Protein AF-A0A9R1UTR1-F1 (afdb_monomer)

Organism: Lactuca sativa (NCBI:txid4236)

Secondary structure (DSSP, 8-state):
-PPPS-----------GGGB-TT--SS---BSSSSTTTTS-PPPPPPPPHHHHHHTS--SHHHHHHHHTHHHHHHHT-SSEEEEEEE-TT--SSSPP--EEEEEEEEE---SSPPTTPPP-GGGGGTS-GGGHHHHHHHTT--SS-TTSSPPHHHHHHHHHHHHHH-HHHHHHHHHHHHHHH-TT------------S-TTSS-----

Structure (mmCIF, N/CA/C/O backbone):
data_AF-A0A9R1UTR1-F1
#
_entry.id   AF-A0A9R1UTR1-F1
#
loop_
_atom_site.group_PDB
_atom_site.id
_atom_site.type_symbol
_atom_site.label_atom_id
_atom_site.label_alt_id
_atom_site.label_comp_id
_atom_site.label_asym_id
_atom_site.label_entity_id
_atom_site.label_seq_id
_atom_site.pdbx_PDB_ins_code
_atom_site.Car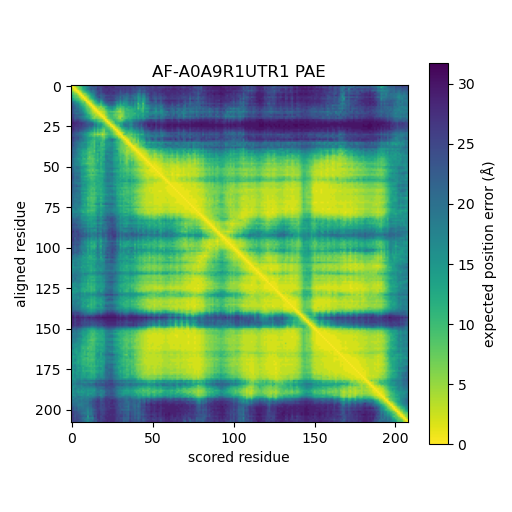tn_x
_atom_site.Cartn_y
_atom_site.Cartn_z
_atom_site.occupancy
_atom_site.B_iso_or_equiv
_atom_site.auth_seq_id
_atom_site.auth_comp_id
_atom_site.auth_asym_id
_atom_site.auth_atom_id
_atom_site.pdbx_PDB_model_num
ATOM 1 N N . MET A 1 1 ? -22.309 -1.331 4.181 1.00 33.00 1 MET A N 1
ATOM 2 C CA . MET A 1 1 ? -22.057 -0.241 3.215 1.00 33.00 1 MET A CA 1
ATOM 3 C C . MET A 1 1 ? -21.638 -0.874 1.896 1.00 33.00 1 MET A C 1
ATOM 5 O O . MET A 1 1 ? -20.658 -1.606 1.875 1.00 33.00 1 MET A O 1
ATOM 9 N N . SER A 1 2 ? -22.447 -0.740 0.847 1.00 25.80 2 SER A N 1
ATOM 10 C CA . SER A 1 2 ? -22.213 -1.381 -0.454 1.00 25.80 2 SER A CA 1
ATOM 11 C C . SER A 1 2 ? -21.255 -0.545 -1.300 1.00 25.80 2 SER A C 1
ATOM 13 O O . SER A 1 2 ? -21.542 0.619 -1.573 1.00 25.80 2 SER A O 1
ATOM 15 N N . LEU A 1 3 ? -20.133 -1.144 -1.704 1.00 30.72 3 LEU A N 1
ATOM 16 C CA . LEU A 1 3 ? -19.180 -0.554 -2.646 1.00 30.72 3 LEU A CA 1
ATOM 17 C C . LEU A 1 3 ? -19.841 -0.306 -4.020 1.00 30.72 3 LEU A C 1
ATOM 19 O O . LEU A 1 3 ? -20.792 -1.018 -4.368 1.00 30.72 3 LEU A O 1
ATOM 23 N N . PRO A 1 4 ? -19.356 0.676 -4.806 1.00 28.66 4 PRO A N 1
ATOM 24 C CA . PRO A 1 4 ? -19.834 0.921 -6.163 1.00 28.66 4 PRO A CA 1
ATOM 25 C C . PRO A 1 4 ? -19.787 -0.352 -7.015 1.00 28.66 4 PRO A C 1
ATOM 27 O O . PRO A 1 4 ? -18.834 -1.130 -6.947 1.00 28.66 4 PRO A O 1
ATOM 30 N N . LYS A 1 5 ? -20.835 -0.564 -7.816 1.00 32.06 5 LYS A N 1
ATOM 31 C CA . LYS A 1 5 ? -20.911 -1.669 -8.775 1.00 32.06 5 LYS A CA 1
ATOM 32 C C . LYS A 1 5 ? -19.876 -1.421 -9.879 1.00 32.06 5 LYS A C 1
ATOM 34 O O . LYS A 1 5 ? -19.918 -0.373 -10.511 1.00 32.06 5 LYS A O 1
ATOM 39 N N . HIS A 1 6 ? -18.997 -2.403 -10.074 1.00 36.66 6 HIS A N 1
ATOM 40 C CA . HIS A 1 6 ? -17.837 -2.417 -10.977 1.00 36.66 6 HIS A CA 1
ATOM 41 C C . HIS A 1 6 ? -16.646 -1.564 -10.518 1.00 36.66 6 HIS A C 1
ATOM 43 O O . HIS A 1 6 ? -16.390 -0.469 -11.010 1.00 36.66 6 HIS A O 1
ATOM 49 N N . LEU A 1 7 ? -15.873 -2.129 -9.587 1.00 37.22 7 LEU A N 1
ATOM 50 C CA . LEU A 1 7 ? -14.460 -1.799 -9.435 1.00 37.22 7 LEU A CA 1
ATOM 51 C C . LEU A 1 7 ? -13.677 -2.605 -10.474 1.00 37.22 7 LEU A C 1
ATOM 53 O O . LEU A 1 7 ? -13.356 -3.769 -10.249 1.00 37.22 7 LEU A O 1
ATOM 57 N N . ASP A 1 8 ? -13.408 -1.982 -11.618 1.00 38.16 8 ASP A N 1
ATOM 58 C CA . ASP A 1 8 ? -12.331 -2.420 -12.501 1.00 38.16 8 ASP A CA 1
ATOM 59 C C . ASP A 1 8 ? -11.005 -2.113 -11.788 1.00 38.16 8 ASP A C 1
ATOM 61 O O . ASP A 1 8 ? -10.504 -0.978 -11.771 1.00 38.16 8 ASP A O 1
ATOM 65 N N . HIS A 1 9 ? -10.516 -3.110 -11.051 1.00 42.88 9 HIS A N 1
ATOM 66 C CA . HIS A 1 9 ? -9.183 -3.121 -10.474 1.00 42.88 9 HIS A CA 1
ATOM 67 C C . HIS A 1 9 ? -8.224 -3.337 -11.633 1.00 42.88 9 HIS A C 1
ATOM 69 O O . HIS A 1 9 ? -7.908 -4.475 -11.938 1.00 42.88 9 HIS A O 1
ATOM 75 N N . GLY A 1 10 ? -7.881 -2.242 -12.315 1.00 39.28 10 GLY A N 1
ATOM 76 C CA . GLY A 1 10 ? -7.068 -2.251 -13.525 1.00 39.28 10 GLY A CA 1
ATOM 77 C C . GLY A 1 10 ? -5.765 -3.025 -13.353 1.00 39.28 10 GLY A C 1
ATOM 78 O O . GLY A 1 10 ? -4.743 -2.438 -13.011 1.00 39.28 10 GLY A O 1
ATOM 79 N N . ASP A 1 11 ? -5.826 -4.318 -13.644 1.00 39.53 11 ASP A N 1
ATOM 80 C CA . ASP A 1 11 ? -4.703 -5.144 -14.042 1.00 39.53 11 ASP A CA 1
ATOM 81 C C . ASP A 1 11 ? -4.568 -4.910 -15.545 1.00 39.53 11 ASP A C 1
ATOM 83 O O . ASP A 1 11 ? -5.273 -5.484 -16.375 1.00 39.53 11 ASP A O 1
ATOM 87 N N . GLN A 1 12 ? -3.737 -3.933 -15.886 1.00 45.19 12 GLN A N 1
ATOM 88 C CA . GLN A 1 12 ? -3.381 -3.643 -17.264 1.00 45.19 12 GLN A CA 1
ATOM 89 C C . GLN A 1 12 ? -2.064 -4.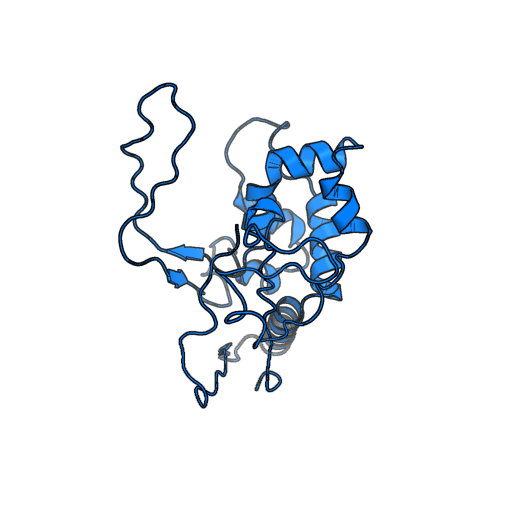358 -17.539 1.00 45.19 12 GLN A C 1
ATOM 91 O O . GLN A 1 12 ? -1.025 -3.972 -17.005 1.00 45.19 12 GLN A O 1
ATOM 96 N N . ASP A 1 13 ? -2.118 -5.414 -18.349 1.00 45.25 13 ASP A N 1
ATOM 97 C CA . ASP A 1 13 ? -0.926 -6.133 -18.794 1.00 45.25 13 ASP A CA 1
ATOM 98 C C . ASP A 1 13 ? -0.037 -5.196 -19.622 1.00 45.25 13 ASP A C 1
ATOM 100 O O . ASP A 1 13 ? -0.418 -4.715 -20.694 1.00 45.25 13 ASP A O 1
ATOM 104 N N . VAL A 1 14 ? 1.177 -4.944 -19.133 1.00 47.69 14 VAL A N 1
ATOM 105 C CA . VAL A 1 14 ? 2.227 -4.286 -19.914 1.00 47.69 14 VAL A CA 1
ATOM 106 C C . VAL A 1 14 ? 2.911 -5.361 -20.750 1.00 47.69 14 VAL A C 1
ATOM 108 O O . VAL A 1 14 ? 3.841 -6.017 -20.290 1.00 47.69 14 VAL A O 1
ATOM 111 N N . LEU A 1 15 ? 2.445 -5.544 -21.984 1.00 53.25 15 LEU A N 1
ATOM 112 C CA . LEU A 1 15 ? 3.112 -6.425 -22.941 1.00 53.25 15 LEU A CA 1
ATOM 113 C C . LEU A 1 15 ? 4.384 -5.755 -23.455 1.00 53.25 15 LEU A C 1
ATOM 115 O O . LEU A 1 15 ? 4.362 -4.629 -23.970 1.00 53.25 15 LEU A O 1
ATOM 119 N N . TRP A 1 16 ? 5.509 -6.450 -23.338 1.00 53.34 16 TRP A N 1
ATOM 120 C CA . TRP A 1 16 ? 6.776 -5.953 -23.861 1.00 53.34 16 TRP A CA 1
ATOM 121 C C . TRP A 1 16 ? 6.783 -6.079 -25.378 1.00 53.34 16 TRP A C 1
ATOM 123 O O . TRP A 1 16 ? 6.384 -7.103 -25.915 1.00 53.34 16 TRP A O 1
ATOM 133 N N . ARG A 1 17 ? 7.344 -5.103 -26.106 1.00 54.66 17 ARG A N 1
ATOM 134 C CA . ARG A 1 17 ? 7.458 -5.181 -27.582 1.00 54.66 17 ARG A CA 1
ATOM 135 C C . ARG A 1 17 ? 8.089 -6.490 -28.080 1.00 54.66 17 ARG A C 1
ATOM 137 O O . ARG A 1 17 ? 7.769 -6.939 -29.176 1.00 54.66 17 ARG A O 1
ATOM 144 N N . ASN A 1 18 ? 8.952 -7.113 -27.280 1.00 55.06 18 ASN A N 1
ATOM 145 C CA . ASN A 1 18 ? 9.603 -8.386 -27.597 1.00 55.06 18 ASN A CA 1
ATOM 146 C C . ASN A 1 18 ? 8.679 -9.612 -27.487 1.00 55.06 18 ASN A C 1
ATOM 148 O O . ASN A 1 18 ? 9.015 -10.663 -28.020 1.00 55.06 18 ASN A O 1
ATOM 152 N N . GLU A 1 19 ? 7.533 -9.480 -26.822 1.00 56.75 19 GLU A N 1
ATOM 153 C CA . GLU A 1 19 ? 6.482 -10.501 -26.713 1.00 56.75 19 GLU A CA 1
ATOM 154 C C . GLU A 1 19 ? 5.487 -10.425 -27.879 1.00 56.75 19 GLU A C 1
ATOM 156 O O . GLU A 1 19 ? 4.569 -11.241 -27.981 1.00 56.75 19 GLU A O 1
ATOM 161 N N . SER A 1 20 ? 5.656 -9.443 -28.772 1.00 60.12 20 SER A N 1
ATOM 162 C CA . SER A 1 20 ? 4.844 -9.334 -29.977 1.00 60.12 20 SER A CA 1
ATOM 163 C C . SER A 1 20 ? 5.099 -10.500 -30.923 1.00 60.12 20 SER A C 1
ATOM 165 O O . SER A 1 20 ? 6.208 -11.034 -31.036 1.00 60.12 20 SER A O 1
ATOM 167 N N . THR A 1 21 ? 4.050 -10.903 -31.635 1.00 60.22 21 THR A N 1
ATOM 168 C CA . THR A 1 21 ? 4.194 -11.905 -32.686 1.00 60.22 21 THR A CA 1
ATOM 169 C C . THR A 1 21 ? 5.081 -11.349 -33.798 1.00 60.22 21 THR A C 1
ATOM 171 O O . THR A 1 21 ? 4.821 -10.293 -34.375 1.00 60.22 21 THR A O 1
ATOM 174 N N . ARG A 1 22 ? 6.173 -12.059 -34.103 1.00 51.53 22 ARG A N 1
ATOM 175 C CA . ARG A 1 22 ? 7.042 -11.720 -35.235 1.00 51.53 22 ARG A CA 1
ATOM 176 C C . ARG A 1 22 ? 6.235 -11.865 -36.525 1.00 51.53 22 ARG A C 1
ATOM 178 O O . ARG A 1 22 ? 5.926 -12.992 -36.903 1.00 51.53 22 ARG A O 1
ATOM 185 N N . GLY A 1 23 ? 5.923 -10.760 -37.210 1.00 53.28 23 GLY A N 1
ATOM 186 C CA . GLY A 1 23 ? 5.373 -10.874 -38.566 1.00 53.28 23 GLY A CA 1
ATOM 187 C C . GLY A 1 23 ? 4.608 -9.712 -39.201 1.00 53.28 23 GLY A C 1
ATOM 188 O O . GLY A 1 23 ? 4.205 -9.881 -40.347 1.00 53.28 23 GLY A O 1
ATOM 189 N N . LYS A 1 24 ? 4.392 -8.552 -38.565 1.00 47.47 24 LYS A N 1
ATOM 190 C CA . LYS A 1 24 ? 3.717 -7.428 -39.249 1.00 47.47 24 LYS A CA 1
ATOM 191 C C . LYS A 1 24 ? 4.484 -6.115 -39.148 1.00 47.47 24 LYS A C 1
ATOM 193 O O . LYS A 1 24 ? 4.337 -5.341 -38.207 1.00 47.47 24 LYS A O 1
ATOM 198 N N . GLU A 1 25 ? 5.252 -5.827 -40.193 1.00 50.91 25 GLU A N 1
ATOM 199 C CA . GLU A 1 25 ? 5.677 -4.469 -40.518 1.00 50.91 25 GLU A CA 1
ATOM 200 C C . GLU A 1 25 ? 4.476 -3.685 -41.063 1.00 50.91 25 GLU A C 1
ATOM 202 O O . GLU A 1 25 ? 4.237 -3.674 -42.268 1.00 50.91 25 GLU A O 1
ATOM 207 N N . LYS A 1 26 ? 3.686 -3.090 -40.158 1.00 49.09 26 LYS A N 1
ATOM 208 C CA . LYS A 1 26 ? 2.911 -1.837 -40.306 1.00 49.09 26 LYS A CA 1
ATOM 209 C C . LYS A 1 26 ? 1.686 -1.854 -39.388 1.00 49.09 26 LYS A C 1
ATOM 211 O O . LYS A 1 26 ? 0.699 -2.536 -39.640 1.00 49.09 26 LYS A O 1
ATOM 216 N N . GLY A 1 27 ? 1.740 -1.010 -38.363 1.00 51.03 27 GLY A N 1
ATOM 217 C CA . GLY A 1 27 ? 0.562 -0.366 -37.781 1.00 51.03 27 GLY A CA 1
ATOM 218 C C . GLY A 1 27 ? -0.090 -1.036 -36.575 1.00 51.03 27 GLY A C 1
ATOM 219 O O . GLY A 1 27 ? -0.593 -0.298 -35.737 1.00 51.03 27 GLY A O 1
ATOM 220 N N . ASN A 1 28 ? -0.058 -2.365 -36.434 1.00 53.16 28 ASN A N 1
ATOM 221 C CA . ASN A 1 28 ? -0.655 -3.023 -35.266 1.00 53.16 28 ASN A CA 1
ATOM 222 C C . ASN A 1 28 ? 0.206 -4.183 -34.761 1.00 53.16 28 ASN A C 1
ATOM 224 O O . ASN A 1 28 ? 0.448 -5.161 -35.469 1.00 53.16 28 ASN A O 1
ATOM 228 N N . THR A 1 29 ? 0.704 -4.030 -33.537 1.00 54.44 29 THR A N 1
ATOM 229 C CA . THR A 1 29 ? 1.525 -5.021 -32.846 1.00 54.44 29 THR A CA 1
ATOM 230 C C . THR A 1 29 ? 0.596 -6.067 -32.231 1.00 54.44 29 THR A C 1
ATOM 232 O O . THR A 1 29 ? 0.027 -5.834 -31.168 1.00 54.44 29 THR A O 1
ATOM 235 N N . ASP A 1 30 ? 0.414 -7.202 -32.905 1.00 53.81 30 ASP A N 1
ATOM 236 C CA . ASP A 1 30 ? -0.425 -8.294 -32.401 1.00 53.81 30 ASP A CA 1
ATOM 237 C C . ASP A 1 30 ? 0.367 -9.120 -31.364 1.00 53.81 30 ASP A C 1
ATOM 239 O O . ASP A 1 30 ? 1.474 -9.598 -31.639 1.00 53.81 30 ASP A O 1
ATOM 243 N N . TYR A 1 31 ? -0.192 -9.316 -30.169 1.00 59.66 31 TYR A N 1
ATOM 244 C CA . TYR A 1 31 ? 0.378 -10.181 -29.130 1.00 59.66 31 TYR A CA 1
ATOM 245 C C . TYR A 1 31 ? -0.378 -11.513 -29.104 1.00 59.66 31 TYR A C 1
ATOM 247 O O . TYR A 1 31 ? -1.605 -11.535 -29.056 1.00 59.66 31 TYR A O 1
ATOM 255 N N . SER A 1 32 ? 0.339 -12.641 -29.144 1.00 58.09 32 SER A N 1
ATOM 256 C CA . SER A 1 32 ? -0.286 -13.975 -29.113 1.00 58.09 32 SER A CA 1
ATOM 257 C C . SER A 1 32 ? -0.763 -14.375 -27.720 1.00 58.09 32 SER A C 1
ATOM 259 O O . SER A 1 32 ? -1.615 -15.252 -27.604 1.00 58.09 32 SER A O 1
ATOM 261 N N . LEU A 1 33 ? -0.198 -13.765 -26.672 1.00 57.41 33 LEU A N 1
ATOM 262 C CA . LEU A 1 33 ? -0.414 -14.171 -25.284 1.00 57.41 33 LEU A CA 1
ATOM 263 C C . LEU A 1 33 ? -1.560 -13.429 -24.583 1.00 57.41 33 LEU A C 1
ATOM 265 O O . LEU A 1 33 ? -2.113 -13.952 -23.623 1.00 57.41 33 LEU A O 1
ATOM 269 N N . CYS A 1 34 ? -1.924 -12.231 -25.042 1.00 58.22 34 CYS A N 1
ATOM 270 C CA . CYS A 1 34 ? -2.874 -11.365 -24.347 1.00 58.22 34 CYS A CA 1
ATOM 271 C C . CYS A 1 34 ? -3.913 -10.804 -25.329 1.00 58.22 34 CYS A C 1
ATOM 273 O O . CYS A 1 34 ? -3.645 -10.632 -26.517 1.00 58.22 34 CYS A O 1
ATOM 275 N N . CYS A 1 35 ? -5.121 -10.552 -24.825 1.00 55.66 35 CYS A N 1
ATOM 276 C CA . CYS A 1 35 ? -6.263 -9.987 -25.552 1.00 55.66 35 CYS A CA 1
ATOM 277 C C . CYS A 1 35 ? -6.944 -10.877 -26.614 1.00 55.66 35 CYS A C 1
ATOM 279 O O . CYS A 1 35 ? -7.657 -10.350 -27.468 1.00 55.66 35 CYS A O 1
ATOM 281 N N . ALA A 1 36 ? -6.750 -12.203 -26.581 1.00 60.03 36 ALA A N 1
ATOM 282 C CA . ALA A 1 36 ? -7.370 -13.147 -27.524 1.00 60.03 36 ALA A CA 1
ATOM 283 C C . ALA A 1 36 ? -7.212 -12.705 -28.999 1.00 60.03 36 ALA A C 1
ATOM 285 O O . ALA A 1 36 ? -8.188 -12.547 -29.733 1.00 60.03 36 ALA A O 1
ATOM 286 N N . TYR A 1 37 ? -5.963 -12.462 -29.416 1.00 59.62 37 TYR A N 1
ATOM 287 C CA . TYR A 1 37 ? -5.612 -11.951 -30.751 1.00 59.62 37 TYR A CA 1
ATOM 288 C C . TYR A 1 37 ? -6.230 -10.576 -31.075 1.00 59.62 37 TYR A C 1
ATOM 290 O O . TYR A 1 37 ? -6.610 -10.311 -32.212 1.00 59.62 37 TYR A O 1
ATOM 298 N N . GLY A 1 38 ? -6.357 -9.706 -30.069 1.00 59.53 38 GLY A N 1
ATOM 299 C CA . GLY A 1 38 ? -6.902 -8.354 -30.227 1.00 59.53 38 GLY A CA 1
ATOM 300 C C . GLY A 1 38 ? -8.433 -8.269 -30.222 1.00 59.53 38 GLY A C 1
ATOM 301 O O . GLY A 1 38 ? -8.976 -7.212 -30.526 1.00 59.53 38 GLY A O 1
ATOM 302 N N . THR A 1 39 ? -9.143 -9.347 -29.866 1.00 56.94 39 THR A N 1
ATOM 303 C CA . THR A 1 39 ? -10.608 -9.300 -29.668 1.00 56.94 39 THR A CA 1
ATOM 304 C C . THR A 1 39 ? -11.013 -8.626 -28.361 1.00 56.94 39 THR A C 1
ATOM 306 O O . THR A 1 39 ? -12.139 -8.146 -28.243 1.00 56.94 39 THR A O 1
ATOM 309 N N . VAL A 1 40 ? -10.105 -8.553 -27.387 1.00 61.91 40 VAL A N 1
ATOM 310 C CA . VAL A 1 40 ? -10.303 -7.796 -26.149 1.00 61.91 40 VAL A CA 1
ATOM 311 C C . VAL A 1 40 ? -9.567 -6.467 -26.267 1.00 61.91 40 VAL A C 1
ATOM 313 O O . VAL A 1 40 ? -8.351 -6.438 -26.432 1.00 61.91 40 VAL A O 1
ATOM 316 N N . GLN A 1 41 ? -10.296 -5.358 -26.162 1.00 63.06 41 GLN A N 1
ATOM 317 C CA . GLN A 1 41 ? -9.700 -4.029 -26.078 1.00 63.06 41 GLN A CA 1
ATOM 318 C C . GLN A 1 41 ? -9.564 -3.645 -24.603 1.00 63.06 41 GLN A C 1
ATOM 320 O O . GLN A 1 41 ? -10.563 -3.410 -23.923 1.00 63.06 41 GLN A O 1
ATOM 325 N N . LEU A 1 42 ? -8.330 -3.607 -24.102 1.00 65.62 42 LEU A N 1
ATOM 326 C CA . LEU A 1 42 ? -8.055 -3.128 -22.750 1.00 65.62 42 LEU A CA 1
ATOM 327 C C . LEU A 1 42 ? -8.098 -1.590 -22.715 1.00 65.62 42 LEU A C 1
ATOM 329 O O . LEU A 1 42 ? -7.669 -0.951 -23.680 1.00 65.62 42 LEU A O 1
ATOM 333 N N . PRO A 1 43 ? -8.594 -0.978 -21.626 1.00 70.19 43 PRO A N 1
ATOM 334 C CA . PRO A 1 43 ? -8.473 0.460 -21.422 1.00 70.19 43 PRO A CA 1
ATOM 335 C C . PRO A 1 43 ? -7.005 0.899 -21.404 1.00 70.19 43 PRO A C 1
ATOM 337 O O . PRO A 1 43 ? -6.138 0.150 -20.948 1.00 70.19 43 PRO A O 1
ATOM 340 N N . ASP A 1 44 ? -6.742 2.140 -21.814 1.00 68.56 44 ASP A N 1
ATOM 341 C CA . ASP A 1 44 ? -5.402 2.727 -21.760 1.00 68.56 44 ASP A CA 1
ATOM 342 C C . ASP A 1 44 ? -4.859 2.807 -20.332 1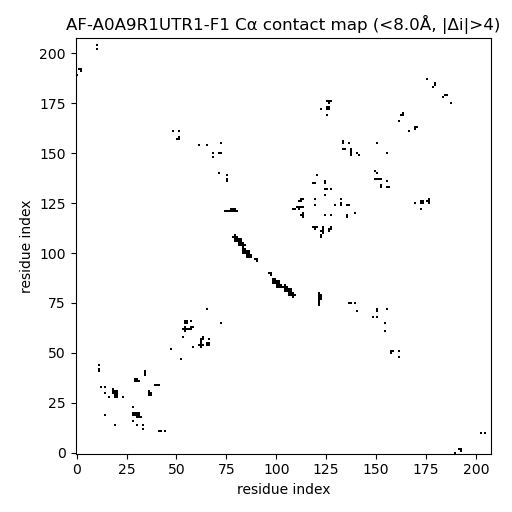.00 68.56 44 ASP A C 1
ATOM 344 O O . ASP A 1 44 ? -5.592 3.097 -19.376 1.00 68.56 44 ASP A O 1
ATOM 348 N N . LEU A 1 45 ? -3.544 2.597 -20.201 1.00 70.69 45 LEU A N 1
ATOM 349 C CA . LEU A 1 45 ? -2.835 2.669 -18.927 1.00 70.69 45 LEU A CA 1
ATOM 350 C C . LEU A 1 45 ? -3.112 3.992 -18.212 1.00 70.69 45 LEU A C 1
ATOM 352 O O . LEU A 1 45 ? -2.859 5.077 -18.748 1.00 70.69 45 LEU A O 1
ATOM 356 N N . LYS A 1 46 ? -3.612 3.907 -16.974 1.00 79.06 46 LYS A N 1
ATOM 357 C CA . LYS A 1 46 ? -3.783 5.105 -16.145 1.00 79.06 46 LYS A CA 1
ATOM 358 C C . LYS A 1 46 ? -2.407 5.700 -15.872 1.00 79.06 46 LYS A C 1
ATOM 360 O O . LYS A 1 46 ? -1.524 5.031 -15.341 1.00 79.06 46 LYS A O 1
ATOM 365 N N . LYS A 1 47 ? -2.230 6.975 -16.215 1.00 80.88 47 LYS A N 1
ATOM 366 C CA . LYS A 1 47 ? -0.977 7.680 -15.935 1.00 80.88 47 LYS A CA 1
ATOM 367 C C . LYS A 1 47 ? -0.793 7.828 -14.429 1.00 80.88 47 LYS A C 1
ATOM 369 O O . LYS A 1 47 ? -1.708 8.262 -13.726 1.00 80.88 47 LYS A O 1
ATOM 374 N N . ALA A 1 48 ? 0.396 7.476 -13.950 1.00 83.19 48 ALA A N 1
ATOM 375 C CA . ALA A 1 48 ? 0.772 7.709 -12.568 1.00 83.19 48 ALA A CA 1
ATOM 376 C C . ALA A 1 48 ? 0.843 9.222 -12.281 1.00 83.19 48 ALA A C 1
ATOM 378 O O . ALA A 1 48 ? 1.171 10.008 -13.174 1.00 83.19 48 ALA A O 1
ATOM 379 N N . PRO A 1 49 ? 0.565 9.659 -11.041 1.00 87.00 49 PRO A N 1
ATOM 380 C CA . PRO A 1 49 ? 0.802 11.039 -10.639 1.00 87.00 49 PRO A CA 1
ATOM 381 C C . PRO A 1 49 ? 2.276 11.436 -10.853 1.00 87.00 49 PRO A C 1
ATOM 383 O O . PRO A 1 49 ? 3.160 10.652 -10.491 1.00 87.00 49 PRO A O 1
ATOM 386 N N . PRO A 1 50 ? 2.575 12.651 -11.361 1.00 86.75 50 PRO A N 1
ATOM 387 C CA . PRO A 1 50 ? 3.946 13.053 -11.701 1.00 86.75 50 PRO A CA 1
ATOM 388 C C . PRO A 1 50 ? 4.933 12.973 -10.532 1.00 86.75 50 PRO A C 1
ATOM 390 O O . PRO A 1 50 ? 6.119 12.708 -10.716 1.00 86.75 50 PRO A O 1
ATOM 393 N N . THR A 1 51 ? 4.457 13.196 -9.304 1.00 83.75 51 THR A N 1
ATOM 394 C CA . THR A 1 51 ? 5.281 13.073 -8.096 1.00 83.75 51 THR A CA 1
ATOM 395 C C . THR A 1 51 ? 5.781 11.649 -7.888 1.00 83.75 51 THR A C 1
ATOM 397 O O . THR A 1 51 ? 6.955 11.469 -7.576 1.00 83.75 51 THR A O 1
ATOM 400 N N . TYR A 1 52 ? 4.922 10.656 -8.121 1.00 87.06 52 TYR A N 1
ATOM 401 C CA . TYR A 1 52 ? 5.260 9.244 -8.001 1.00 87.06 52 TYR A CA 1
ATOM 402 C C . TYR A 1 52 ? 6.136 8.782 -9.168 1.00 87.06 52 TYR A C 1
ATOM 404 O O . TYR A 1 52 ? 7.132 8.109 -8.944 1.00 87.06 52 TYR A O 1
ATOM 412 N N . GLU A 1 53 ? 5.842 9.218 -10.397 1.00 88.50 53 GLU A N 1
ATOM 413 C CA . GLU A 1 53 ? 6.641 8.874 -11.581 1.00 88.50 53 GLU A CA 1
ATOM 414 C C . GLU A 1 53 ? 8.111 9.302 -11.436 1.00 88.50 53 GLU A C 1
ATOM 416 O O . GLU A 1 53 ? 9.020 8.527 -11.737 1.00 88.50 53 GLU A O 1
ATOM 421 N N . ARG A 1 54 ? 8.369 10.495 -10.880 1.00 88.94 54 ARG A N 1
ATOM 422 C CA . ARG A 1 54 ? 9.739 10.969 -10.606 1.00 88.94 54 ARG A CA 1
ATOM 423 C C . ARG A 1 54 ? 10.516 10.067 -9.644 1.00 88.94 54 ARG A C 1
ATOM 425 O O . ARG A 1 54 ? 11.733 9.964 -9.781 1.00 88.94 54 ARG A O 1
ATOM 432 N N . MET A 1 55 ? 9.846 9.365 -8.724 1.00 89.06 55 MET A N 1
ATOM 433 C CA . MET A 1 55 ? 10.517 8.441 -7.799 1.00 89.06 55 MET A CA 1
ATOM 434 C C . MET A 1 55 ? 11.176 7.258 -8.523 1.00 89.06 55 MET A C 1
ATOM 436 O O . MET A 1 55 ? 12.147 6.706 -8.013 1.00 89.06 55 MET A O 1
ATOM 440 N N . PHE A 1 56 ? 10.711 6.909 -9.727 1.00 89.00 56 PHE A N 1
ATOM 441 C CA . PHE A 1 56 ? 11.270 5.821 -10.539 1.00 89.00 56 PHE A CA 1
ATOM 442 C C . PHE A 1 56 ? 12.404 6.264 -11.471 1.00 89.00 56 PHE A C 1
ATOM 444 O O . PHE A 1 56 ? 13.049 5.423 -12.093 1.00 89.00 56 PHE A O 1
ATOM 451 N N . GLN A 1 57 ? 12.679 7.568 -11.573 1.00 88.25 57 GLN A N 1
ATOM 452 C CA . GLN A 1 57 ? 13.663 8.103 -12.523 1.00 88.25 57 GLN A CA 1
ATOM 453 C C . GLN A 1 57 ? 15.112 8.018 -12.017 1.00 88.25 57 GLN A C 1
ATOM 455 O O . GLN A 1 57 ? 16.039 8.199 -12.801 1.00 88.25 57 GLN A O 1
ATOM 460 N N . ASN A 1 58 ? 15.325 7.720 -10.729 1.00 87.50 58 ASN A N 1
ATOM 461 C CA . ASN A 1 58 ? 16.650 7.534 -10.118 1.00 87.50 58 ASN A CA 1
ATOM 462 C C . ASN A 1 58 ? 17.593 8.758 -10.241 1.00 87.50 58 ASN A C 1
ATOM 464 O O . ASN A 1 58 ? 18.820 8.620 -10.285 1.00 87.50 58 ASN A O 1
ATO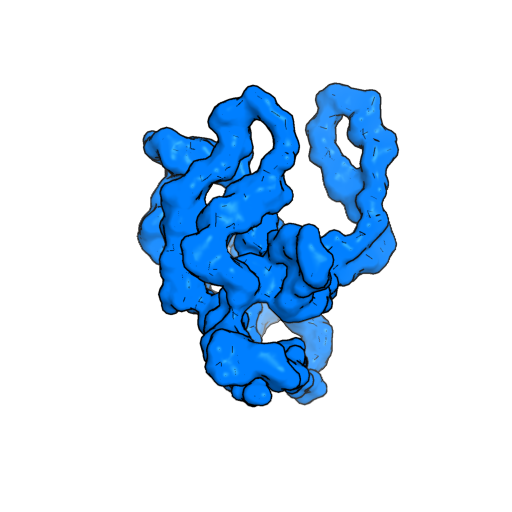M 468 N N . MET A 1 59 ? 17.017 9.960 -10.318 1.00 87.81 59 MET A N 1
ATOM 469 C CA . MET A 1 59 ? 17.733 11.209 -10.601 1.00 87.81 59 MET A CA 1
ATOM 470 C C . MET A 1 59 ? 18.271 11.887 -9.335 1.00 87.81 59 MET A C 1
ATOM 472 O O . MET A 1 59 ? 19.408 12.359 -9.314 1.00 87.81 59 MET A O 1
ATOM 476 N N . ASP A 1 60 ? 17.478 11.907 -8.267 1.00 91.06 60 ASP A N 1
ATOM 477 C CA . ASP A 1 60 ? 17.796 12.549 -6.988 1.00 91.06 60 ASP A CA 1
ATOM 478 C C . ASP A 1 60 ? 18.069 11.517 -5.875 1.00 91.06 60 ASP A C 1
ATOM 480 O O . ASP A 1 60 ? 17.936 10.304 -6.060 1.00 91.06 60 ASP A O 1
ATOM 484 N N . SER A 1 61 ? 18.512 11.980 -4.703 1.00 90.19 61 SER A N 1
ATOM 485 C CA . SER A 1 61 ? 18.765 11.103 -3.551 1.00 90.19 61 SER A CA 1
ATOM 486 C C . SER A 1 61 ? 17.497 10.381 -3.080 1.00 90.19 61 SER A C 1
ATOM 488 O O . SER A 1 61 ? 17.574 9.210 -2.708 1.00 90.19 61 SER A O 1
ATOM 490 N N . LYS A 1 62 ? 16.336 11.046 -3.153 1.00 89.81 62 LYS A N 1
ATOM 491 C CA . LYS A 1 62 ? 15.032 10.513 -2.734 1.00 89.81 62 LYS A CA 1
ATOM 492 C C . LYS A 1 62 ? 14.594 9.335 -3.612 1.00 89.81 62 LYS A C 1
ATOM 494 O O . LYS A 1 62 ? 14.290 8.265 -3.096 1.00 89.81 62 LYS A O 1
ATOM 499 N N . SER A 1 63 ? 14.639 9.487 -4.933 1.00 91.56 63 SER A N 1
ATOM 500 C CA . SER A 1 63 ? 14.353 8.437 -5.922 1.00 91.56 63 SER A CA 1
ATOM 501 C C . SER A 1 63 ? 15.364 7.294 -5.857 1.00 91.56 63 SER A C 1
ATOM 503 O O . SER A 1 63 ? 14.965 6.133 -5.901 1.00 91.56 63 SER A O 1
ATOM 505 N N . LYS A 1 64 ? 16.657 7.579 -5.642 1.00 91.69 64 LYS A N 1
ATOM 506 C CA . LYS A 1 64 ? 17.674 6.542 -5.379 1.00 91.69 64 LYS A CA 1
ATOM 507 C C . LYS A 1 64 ? 17.340 5.715 -4.140 1.00 91.69 64 LYS A C 1
ATOM 509 O O . LYS A 1 64 ? 17.408 4.485 -4.180 1.00 91.69 64 LYS A O 1
ATOM 514 N N . HIS A 1 65 ? 16.954 6.374 -3.046 1.00 91.19 65 HIS A N 1
ATOM 515 C CA . HIS A 1 65 ? 16.566 5.701 -1.804 1.00 91.19 65 HIS A CA 1
ATOM 516 C C . HIS A 1 65 ? 15.274 4.898 -1.963 1.00 91.19 65 HIS A C 1
ATOM 518 O O . HIS A 1 65 ? 15.210 3.751 -1.512 1.00 91.19 65 HIS A O 1
ATOM 524 N N . PHE A 1 66 ? 14.280 5.465 -2.655 1.00 91.06 66 PHE A N 1
ATOM 525 C CA . PHE A 1 66 ? 13.036 4.783 -3.002 1.00 91.06 66 PHE A CA 1
ATOM 526 C C . PHE A 1 66 ? 13.314 3.515 -3.804 1.00 91.06 66 PHE A C 1
ATOM 528 O O . PHE A 1 66 ? 12.921 2.435 -3.380 1.00 91.06 66 PHE A O 1
ATOM 535 N N . MET A 1 67 ? 14.053 3.620 -4.910 1.00 91.12 67 MET A N 1
ATOM 536 C CA . MET A 1 67 ? 14.358 2.490 -5.790 1.00 91.12 67 MET A CA 1
ATOM 537 C C . MET A 1 67 ? 15.149 1.399 -5.067 1.00 91.12 67 MET A C 1
ATOM 539 O O . MET A 1 67 ? 14.838 0.216 -5.205 1.00 91.12 67 MET A O 1
ATOM 543 N N . LYS A 1 68 ? 16.118 1.779 -4.223 1.00 89.50 68 LYS A N 1
ATOM 544 C CA . LYS A 1 68 ? 16.867 0.832 -3.383 1.00 89.50 68 LYS A CA 1
ATOM 545 C C . LYS A 1 68 ? 15.956 0.064 -2.414 1.00 89.50 68 LYS A C 1
ATOM 547 O O . LYS A 1 68 ? 16.211 -1.106 -2.137 1.00 89.50 68 LYS A O 1
ATOM 552 N N . ASN A 1 69 ? 14.898 0.699 -1.907 1.00 88.19 69 ASN A N 1
ATOM 553 C CA . ASN A 1 69 ? 14.017 0.155 -0.869 1.00 88.19 69 ASN A CA 1
ATOM 554 C C . ASN A 1 69 ? 12.579 -0.111 -1.353 1.00 88.19 69 ASN A C 1
ATOM 556 O O . ASN A 1 69 ? 11.682 -0.294 -0.527 1.00 88.19 69 ASN A O 1
ATOM 560 N N . ILE A 1 70 ? 12.337 -0.178 -2.666 1.00 89.31 70 ILE A N 1
ATOM 561 C CA . ILE A 1 70 ? 10.986 -0.172 -3.254 1.00 89.31 70 ILE A CA 1
ATOM 562 C C . ILE A 1 70 ? 10.091 -1.288 -2.705 1.00 89.31 70 ILE A C 1
ATOM 564 O O . ILE A 1 70 ? 8.930 -1.061 -2.378 1.00 89.31 70 ILE A O 1
ATOM 568 N N . ARG A 1 71 ? 10.650 -2.484 -2.485 1.00 87.56 71 ARG A N 1
ATOM 569 C CA . ARG A 1 71 ? 9.916 -3.618 -1.900 1.00 87.56 71 ARG A CA 1
ATOM 570 C C . ARG A 1 71 ? 9.412 -3.324 -0.488 1.00 87.56 71 ARG A C 1
ATOM 572 O O . ARG A 1 71 ? 8.320 -3.761 -0.132 1.00 87.56 71 ARG A O 1
ATOM 579 N N . ARG A 1 72 ? 10.189 -2.586 0.313 1.00 87.50 72 ARG A N 1
ATOM 580 C CA . ARG A 1 72 ? 9.791 -2.175 1.667 1.00 87.50 72 ARG A CA 1
ATOM 581 C C . ARG A 1 72 ? 8.657 -1.163 1.591 1.00 87.50 72 ARG A C 1
ATOM 583 O O . ARG A 1 72 ? 7.648 -1.372 2.251 1.00 87.50 72 ARG A O 1
ATOM 590 N N . TYR A 1 73 ? 8.769 -0.149 0.731 1.00 90.00 73 TYR A N 1
ATOM 591 C CA . TYR A 1 73 ? 7.685 0.813 0.503 1.00 90.00 73 TYR A CA 1
ATOM 592 C C . TYR A 1 73 ? 6.395 0.123 0.045 1.00 90.00 73 TYR A C 1
ATOM 594 O O . TYR A 1 73 ? 5.352 0.310 0.667 1.00 90.00 73 TYR A O 1
ATOM 602 N N . ASN A 1 74 ? 6.465 -0.759 -0.952 1.00 89.25 74 ASN A N 1
ATOM 603 C CA . ASN A 1 74 ? 5.299 -1.515 -1.419 1.00 89.25 74 ASN A CA 1
ATOM 604 C C . ASN A 1 74 ? 4.688 -2.369 -0.297 1.00 89.25 74 ASN A C 1
ATOM 606 O O . ASN A 1 74 ? 3.469 -2.435 -0.154 1.00 89.25 74 ASN A O 1
ATOM 610 N N . SER A 1 75 ? 5.527 -2.970 0.551 1.00 86.19 75 SER A N 1
ATOM 611 C CA . SER A 1 75 ? 5.059 -3.770 1.686 1.00 86.19 75 SER A CA 1
ATOM 612 C C . SER A 1 75 ? 4.401 -2.919 2.779 1.00 86.19 75 SER A C 1
ATOM 614 O O . SER A 1 75 ? 3.369 -3.322 3.309 1.00 86.19 75 SER A O 1
ATOM 616 N N . VAL A 1 76 ? 4.945 -1.731 3.086 1.00 88.50 76 VAL A N 1
ATOM 617 C CA . VAL A 1 76 ? 4.359 -0.767 4.040 1.00 88.50 76 VAL A CA 1
ATOM 618 C C . VAL A 1 76 ? 2.941 -0.377 3.626 1.00 88.50 76 VAL A C 1
ATOM 620 O O . VAL A 1 76 ? 2.067 -0.256 4.482 1.00 88.50 76 VAL A O 1
ATOM 623 N N . PHE A 1 77 ? 2.703 -0.173 2.330 1.00 90.81 77 PHE A N 1
ATOM 624 C CA . PHE A 1 77 ? 1.405 0.253 1.801 1.00 90.81 77 PHE A CA 1
ATOM 625 C C . PHE A 1 77 ? 0.492 -0.903 1.376 1.00 90.81 77 PHE A C 1
ATOM 627 O O . PHE A 1 77 ? -0.632 -0.661 0.931 1.00 90.81 77 PHE A O 1
ATOM 634 N N . SER A 1 78 ? 0.908 -2.157 1.559 1.00 90.06 78 SER A N 1
ATOM 635 C CA . SER A 1 78 ? 0.067 -3.300 1.211 1.00 90.06 78 SER A CA 1
ATOM 636 C C . SER A 1 78 ? -1.183 -3.376 2.094 1.00 90.06 78 SER A C 1
ATOM 638 O O . SER A 1 78 ? -1.116 -3.294 3.321 1.00 90.06 78 SER A O 1
ATOM 640 N N . PHE A 1 79 ? -2.341 -3.595 1.469 1.00 87.50 79 PHE A N 1
ATOM 641 C CA . PHE A 1 79 ? -3.598 -3.841 2.182 1.00 87.50 79 PHE A CA 1
ATOM 642 C C . PHE A 1 79 ? -3.701 -5.261 2.731 1.00 87.50 79 PHE A C 1
ATOM 644 O O . PHE A 1 79 ? -4.433 -5.495 3.688 1.00 87.50 79 PHE A O 1
ATOM 651 N N . THR A 1 80 ? -3.004 -6.215 2.114 1.00 86.38 80 THR A N 1
ATOM 652 C CA . THR A 1 80 ? -3.134 -7.639 2.434 1.00 86.38 80 THR A CA 1
ATOM 653 C C . THR A 1 80 ? -1.782 -8.233 2.776 1.00 86.38 80 THR A C 1
ATOM 655 O O . THR A 1 80 ? -0.752 -7.827 2.229 1.00 86.38 80 THR A O 1
ATOM 658 N N . SER A 1 81 ? -1.779 -9.206 3.681 1.00 83.75 81 SER A N 1
ATOM 659 C CA . SER A 1 81 ? -0.611 -10.056 3.852 1.00 83.75 81 SER A CA 1
ATOM 660 C C . SER A 1 81 ? -0.639 -11.172 2.813 1.00 83.75 81 SER A C 1
ATOM 662 O O . SER A 1 81 ? -1.702 -11.643 2.405 1.00 83.75 81 SER A O 1
ATOM 664 N N . MET A 1 82 ? 0.542 -11.601 2.381 1.00 80.69 82 MET A N 1
ATOM 665 C CA . MET A 1 82 ? 0.681 -12.790 1.552 1.00 80.69 82 MET A CA 1
ATOM 666 C C . MET A 1 82 ? 0.868 -14.001 2.466 1.00 80.69 82 MET A C 1
ATOM 668 O O . MET A 1 82 ? 1.829 -14.066 3.233 1.00 80.69 82 MET A O 1
ATOM 672 N N . GLY A 1 83 ? -0.067 -14.943 2.395 1.00 75.88 83 GLY A N 1
ATOM 673 C CA . GLY A 1 83 ? 0.034 -16.251 3.026 1.00 75.88 83 GLY A CA 1
ATOM 674 C C . GLY A 1 83 ? 0.581 -17.280 2.041 1.00 75.88 83 GLY A C 1
ATOM 675 O O . GLY A 1 83 ? 0.203 -17.293 0.869 1.00 75.88 83 GLY A O 1
ATOM 676 N N . GLY A 1 84 ? 1.474 -18.143 2.516 1.00 76.62 84 GLY A N 1
ATOM 677 C CA . GLY A 1 84 ? 2.067 -19.204 1.709 1.00 76.62 84 GLY A CA 1
ATOM 678 C C . GLY A 1 84 ? 3.249 -19.860 2.412 1.00 76.62 84 GLY A C 1
ATOM 679 O O . GLY A 1 84 ? 3.789 -19.332 3.387 1.00 76.62 84 GLY A O 1
ATOM 680 N N . LYS A 1 85 ? 3.664 -21.032 1.922 1.00 74.50 85 LYS A N 1
ATOM 681 C CA . LYS A 1 85 ? 4.849 -21.719 2.440 1.00 74.50 85 LYS A CA 1
ATOM 682 C C . LYS A 1 85 ? 6.085 -21.184 1.724 1.00 74.50 85 LYS A C 1
ATOM 684 O O . LYS A 1 85 ? 6.300 -21.490 0.553 1.00 74.50 85 LYS A O 1
ATOM 689 N N . ILE A 1 86 ? 6.894 -20.401 2.432 1.00 78.75 86 ILE A N 1
ATOM 690 C CA . ILE A 1 86 ? 8.181 -19.917 1.922 1.00 78.75 86 ILE A CA 1
ATOM 691 C C . ILE A 1 86 ? 9.233 -21.004 2.156 1.00 78.75 86 ILE A C 1
ATOM 693 O O . ILE A 1 86 ? 9.461 -21.424 3.290 1.00 78.75 86 ILE A O 1
ATOM 697 N N . ASP A 1 87 ? 9.872 -21.460 1.082 1.00 78.31 87 ASP A N 1
ATOM 698 C CA . ASP A 1 87 ? 11.003 -22.383 1.147 1.00 78.31 87 ASP A CA 1
ATOM 699 C C . ASP A 1 87 ? 12.316 -21.592 1.151 1.00 78.31 87 ASP A C 1
ATOM 701 O O . ASP A 1 87 ? 12.806 -21.144 0.114 1.00 78.31 87 ASP A O 1
ATOM 705 N N . SER A 1 88 ? 12.891 -21.410 2.339 1.00 78.00 88 SER A N 1
ATOM 706 C CA . SER A 1 88 ? 14.167 -20.712 2.528 1.00 78.00 88 SER A CA 1
ATOM 707 C C . SER A 1 88 ? 15.391 -21.611 2.329 1.00 78.00 88 SER A C 1
ATOM 709 O O . SER A 1 88 ? 16.518 -21.117 2.358 1.00 78.00 88 SER A O 1
ATOM 711 N N . SER A 1 89 ? 15.206 -22.918 2.104 1.00 80.38 89 SER A N 1
ATOM 712 C CA . SER A 1 89 ? 16.307 -23.892 2.078 1.00 80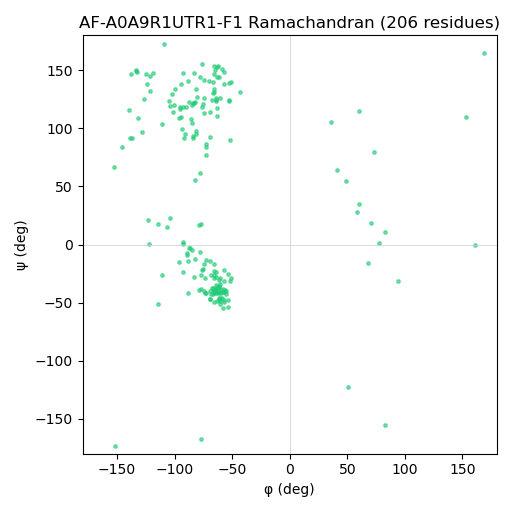.38 89 SER A CA 1
ATOM 713 C C . SER A 1 89 ? 17.251 -23.747 0.878 1.00 80.38 89 SER A C 1
ATOM 715 O O . SER A 1 89 ? 18.355 -24.287 0.907 1.00 80.38 89 SER A O 1
ATOM 717 N N . ILE A 1 90 ? 16.846 -22.993 -0.144 1.00 81.50 90 ILE A N 1
ATOM 718 C CA . ILE A 1 90 ? 17.560 -22.851 -1.421 1.00 81.50 90 ILE A CA 1
ATOM 719 C C . ILE A 1 90 ? 18.674 -21.803 -1.360 1.00 81.50 90 ILE A C 1
ATOM 721 O O . ILE A 1 90 ? 19.673 -21.921 -2.065 1.00 81.50 90 ILE A O 1
ATOM 725 N N . ASN A 1 91 ? 18.548 -20.796 -0.493 1.00 82.75 91 ASN A N 1
ATOM 726 C CA . ASN A 1 91 ? 19.484 -19.669 -0.422 1.00 82.75 91 ASN A CA 1
ATOM 727 C C . ASN A 1 91 ? 20.741 -20.011 0.404 1.00 82.75 91 ASN A C 1
ATOM 729 O O . ASN A 1 91 ? 21.047 -19.338 1.384 1.00 82.75 91 ASN A O 1
ATOM 733 N N . ARG A 1 92 ? 21.451 -21.089 0.044 1.00 77.75 92 ARG A N 1
ATOM 734 C CA . ARG A 1 92 ? 22.622 -21.622 0.778 1.00 77.75 92 ARG A CA 1
ATOM 735 C C . ARG A 1 92 ? 23.976 -21.366 0.097 1.00 77.75 92 ARG A C 1
ATOM 737 O O . ARG A 1 92 ? 24.963 -21.995 0.460 1.00 77.75 92 ARG A O 1
ATOM 744 N N . GLY A 1 93 ? 24.048 -20.464 -0.878 1.00 80.00 93 GLY A N 1
ATOM 745 C CA . GLY A 1 93 ? 25.294 -20.144 -1.583 1.00 80.00 93 GLY A CA 1
ATOM 746 C C . GLY A 1 93 ? 25.325 -18.715 -2.118 1.00 80.00 93 GLY A C 1
ATOM 747 O O . GLY A 1 93 ? 24.404 -17.942 -1.880 1.00 80.00 93 GLY A O 1
ATOM 748 N N . ASN A 1 94 ? 26.361 -18.384 -2.893 1.00 83.12 94 ASN A N 1
ATOM 749 C CA . ASN A 1 94 ? 26.568 -17.051 -3.486 1.00 83.12 94 ASN A CA 1
ATOM 750 C C . ASN A 1 94 ? 25.685 -16.771 -4.723 1.00 83.12 94 ASN A C 1
ATOM 752 O O . ASN A 1 94 ? 25.997 -15.896 -5.529 1.00 83.12 94 ASN A O 1
ATOM 756 N N . ALA A 1 95 ? 24.613 -17.540 -4.914 1.00 79.25 95 ALA A N 1
ATOM 757 C CA . ALA A 1 95 ? 23.677 -17.332 -6.009 1.00 79.25 95 ALA A CA 1
ATOM 758 C C . ALA A 1 95 ? 22.749 -16.137 -5.713 1.00 79.25 95 ALA A C 1
ATOM 760 O O . ALA A 1 95 ? 22.515 -15.817 -4.543 1.00 79.25 95 ALA A O 1
ATOM 761 N N . PRO A 1 96 ? 22.182 -15.489 -6.750 1.00 81.56 96 PRO A N 1
ATOM 762 C CA . PRO A 1 96 ? 21.126 -14.502 -6.564 1.00 81.56 96 PRO A CA 1
ATOM 763 C C . PRO A 1 96 ? 19.994 -15.058 -5.696 1.00 81.56 96 PRO A C 1
ATOM 765 O O . PRO A 1 96 ? 19.611 -16.217 -5.839 1.00 81.56 96 PRO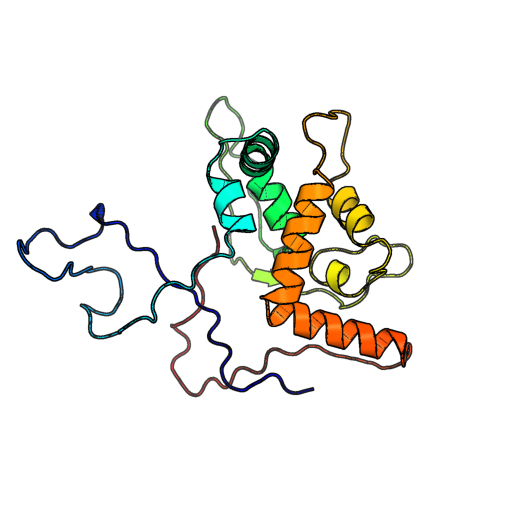 A O 1
ATOM 768 N N . TYR A 1 97 ? 19.461 -14.224 -4.803 1.00 82.38 97 TYR A N 1
ATOM 769 C CA . TYR A 1 97 ? 18.428 -14.640 -3.859 1.00 82.38 97 TYR A CA 1
ATOM 770 C C . TYR A 1 97 ? 17.170 -15.133 -4.584 1.00 82.38 97 TYR A C 1
ATOM 772 O O . TYR A 1 97 ? 16.571 -14.404 -5.379 1.00 82.38 97 TYR A O 1
ATOM 780 N N . ILE A 1 98 ? 16.737 -16.347 -4.253 1.00 81.50 98 ILE A N 1
ATOM 781 C CA . ILE A 1 98 ? 15.525 -16.964 -4.786 1.00 81.50 98 ILE A CA 1
ATOM 782 C C . ILE A 1 98 ? 14.438 -16.904 -3.716 1.00 81.50 98 ILE A C 1
ATOM 784 O O . ILE A 1 98 ? 14.557 -17.495 -2.641 1.00 81.50 98 ILE A O 1
ATOM 788 N N . PHE A 1 99 ? 13.342 -16.217 -4.032 1.00 81.88 99 PHE A N 1
ATOM 789 C CA . PHE A 1 99 ? 12.131 -16.241 -3.220 1.00 81.88 99 PHE A CA 1
ATOM 790 C C . PHE A 1 99 ? 11.212 -17.364 -3.712 1.00 81.88 99 PHE A C 1
ATOM 792 O O . PHE A 1 99 ? 10.473 -17.191 -4.680 1.00 81.88 99 PHE A O 1
ATOM 799 N N . ARG A 1 100 ? 11.288 -18.543 -3.080 1.00 80.62 100 ARG A N 1
ATOM 800 C CA . ARG A 1 100 ? 10.466 -19.699 -3.462 1.00 80.62 100 ARG A CA 1
ATOM 801 C C . ARG A 1 100 ? 9.204 -19.786 -2.614 1.00 80.62 100 ARG A C 1
ATOM 803 O O . ARG A 1 100 ? 9.267 -20.002 -1.404 1.00 80.62 100 ARG A O 1
ATOM 810 N N . LEU A 1 101 ? 8.067 -19.697 -3.292 1.00 79.62 101 LEU A N 1
ATOM 811 C CA . LEU A 1 101 ? 6.744 -19.972 -2.744 1.00 79.62 101 LEU A CA 1
ATOM 812 C C . LEU A 1 101 ? 6.303 -21.376 -3.158 1.00 79.62 101 LEU A C 1
ATOM 814 O O . LEU A 1 101 ? 6.449 -21.762 -4.318 1.00 79.62 101 LEU A O 1
ATOM 818 N N . GLY A 1 102 ? 5.780 -22.147 -2.210 1.00 76.81 102 GLY A N 1
ATOM 819 C CA . GLY A 1 102 ? 5.237 -23.480 -2.447 1.00 76.81 102 GLY A CA 1
ATOM 820 C C . GLY A 1 102 ? 3.773 -23.590 -2.028 1.00 76.81 102 GLY A C 1
ATOM 821 O O . GLY A 1 102 ? 3.362 -23.026 -1.014 1.00 76.81 102 GLY A O 1
ATOM 822 N N . GLY A 1 103 ? 3.008 -24.387 -2.776 1.00 80.06 103 GLY A N 1
ATOM 823 C CA . GLY A 1 103 ? 1.595 -24.651 -2.501 1.00 80.06 103 GLY A CA 1
ATOM 824 C C . GLY A 1 103 ? 0.654 -23.569 -3.038 1.00 80.06 103 GLY A C 1
ATOM 825 O O . GLY A 1 103 ? 0.972 -22.880 -4.005 1.00 80.06 103 GLY A O 1
ATOM 826 N N . GLN A 1 104 ? -0.527 -23.458 -2.427 1.00 75.69 104 GLN A N 1
ATOM 827 C CA . GLN A 1 104 ? -1.505 -22.418 -2.749 1.00 75.69 104 GLN A CA 1
ATOM 828 C C . GLN A 1 104 ? -1.149 -21.124 -2.013 1.00 75.69 104 GLN A C 1
ATOM 830 O O . GLN A 1 104 ? -1.073 -21.109 -0.784 1.00 75.69 104 GLN A O 1
ATOM 835 N N . ASN A 1 105 ? -0.954 -20.044 -2.768 1.00 76.88 105 ASN A N 1
ATOM 836 C CA . ASN A 1 105 ? -0.784 -18.705 -2.213 1.00 76.88 105 ASN A CA 1
ATOM 837 C C . ASN A 1 105 ? -2.153 -18.048 -2.049 1.00 76.88 105 ASN A C 1
ATOM 839 O O . ASN A 1 105 ? -3.020 -18.184 -2.913 1.00 76.88 105 ASN A O 1
ATOM 843 N N . TYR A 1 106 ? -2.339 -17.320 -0.956 1.00 79.88 106 TYR A N 1
ATOM 844 C CA . TYR A 1 106 ? -3.562 -16.567 -0.711 1.00 79.88 106 TYR A CA 1
ATOM 845 C C . TYR A 1 106 ? -3.239 -15.190 -0.141 1.00 79.88 106 TYR A C 1
ATOM 847 O O . TYR A 1 106 ? -2.287 -15.013 0.620 1.00 79.88 106 TYR A O 1
ATOM 855 N N . HIS A 1 107 ? -4.063 -14.207 -0.494 1.00 80.00 107 HIS A N 1
ATOM 856 C CA . HIS A 1 107 ? -4.045 -12.896 0.139 1.00 80.00 107 HIS A CA 1
ATOM 857 C C . HIS A 1 107 ? -4.947 -12.933 1.365 1.00 80.00 107 HIS A C 1
ATOM 859 O O . HIS A 1 107 ? -6.129 -13.263 1.270 1.00 80.00 107 HIS A O 1
ATOM 865 N N . SER A 1 108 ? -4.386 -12.609 2.524 1.00 79.06 108 SER A N 1
ATOM 866 C CA . SER A 1 108 ? -5.115 -12.587 3.783 1.00 79.06 108 SER A CA 1
ATOM 867 C C . SER A 1 108 ? -5.397 -11.146 4.192 1.00 79.06 108 SER A C 1
ATOM 869 O O . SER A 1 108 ? -4.488 -10.328 4.349 1.00 79.06 108 SER A O 1
ATOM 871 N N . ILE A 1 109 ? -6.678 -10.845 4.393 1.00 82.94 109 ILE A N 1
ATOM 872 C CA . ILE A 1 109 ? -7.144 -9.607 5.018 1.00 82.94 109 ILE A CA 1
ATOM 873 C C . ILE A 1 109 ? -7.497 -9.961 6.459 1.00 82.94 109 ILE A C 1
ATOM 875 O O . ILE A 1 109 ? -8.395 -10.766 6.700 1.00 82.94 109 ILE A O 1
ATOM 879 N N . GLY A 1 110 ? -6.738 -9.413 7.406 1.00 78.88 110 GLY A N 1
ATOM 880 C CA . GLY A 1 110 ? -6.966 -9.629 8.833 1.00 78.88 110 GLY A CA 1
ATOM 881 C C . GLY A 1 110 ? -8.138 -8.811 9.380 1.00 78.88 110 GLY A C 1
ATOM 882 O O . GLY A 1 110 ? -8.918 -8.212 8.637 1.00 78.88 110 GLY A O 1
ATOM 883 N N . SER A 1 111 ? -8.235 -8.747 10.708 1.00 86.12 111 SER A N 1
ATOM 884 C CA . SER A 1 111 ? -9.153 -7.833 11.390 1.00 86.12 111 SER A CA 1
ATOM 885 C C . SER A 1 111 ? -8.891 -6.378 10.986 1.00 86.12 111 SER A C 1
ATOM 887 O O . SER A 1 111 ? -7.751 -5.984 10.730 1.00 86.12 111 SER A O 1
ATOM 889 N N . LEU A 1 112 ? -9.948 -5.561 10.969 1.00 86.56 112 LEU A N 1
ATOM 890 C CA . LEU A 1 112 ? -9.860 -4.135 10.626 1.00 86.56 112 LEU A CA 1
ATOM 891 C C . LEU A 1 112 ? -9.097 -3.315 11.677 1.00 86.56 112 LEU A C 1
ATOM 893 O O . LEU A 1 112 ? -8.502 -2.295 11.342 1.00 86.56 112 LEU A O 1
ATOM 897 N N . LEU A 1 113 ? -9.089 -3.784 12.927 1.00 87.25 113 LEU A N 1
ATOM 898 C CA . LEU A 1 113 ? -8.359 -3.191 14.042 1.00 87.25 113 LEU A CA 1
ATOM 899 C C . LEU A 1 113 ? -7.323 -4.181 14.592 1.00 87.25 113 LEU A C 1
ATOM 901 O O . LEU A 1 113 ? -7.566 -5.396 14.557 1.00 87.25 113 LEU A O 1
ATOM 905 N N . PRO A 1 114 ? -6.179 -3.693 15.101 1.00 87.62 114 PRO A N 1
ATOM 906 C CA . PRO A 1 114 ? -5.215 -4.536 15.792 1.00 87.62 114 PRO A CA 1
ATOM 907 C C . PRO A 1 114 ? -5.800 -5.080 17.101 1.00 87.62 114 PRO A C 1
ATOM 909 O O . PRO A 1 114 ? -6.675 -4.472 17.722 1.00 87.62 114 PRO A O 1
ATOM 912 N N . ALA A 1 115 ? -5.293 -6.231 17.546 1.00 87.06 115 ALA A N 1
ATOM 913 C CA . ALA A 1 115 ? -5.580 -6.722 18.889 1.00 87.06 115 ALA A CA 1
ATOM 914 C C . ALA A 1 115 ? -5.013 -5.753 19.942 1.00 87.06 115 ALA A C 1
ATOM 916 O O . ALA A 1 115 ? -4.026 -5.058 19.688 1.00 87.06 115 ALA A O 1
ATOM 917 N N . LYS A 1 116 ? -5.613 -5.714 21.140 1.00 83.69 116 LYS A N 1
ATOM 918 C CA . LYS A 1 116 ? -5.157 -4.828 22.226 1.00 83.69 116 LYS A CA 1
ATOM 919 C C . LYS A 1 116 ? -3.658 -5.031 22.493 1.00 83.69 116 LYS A C 1
ATOM 921 O O . LYS A 1 116 ? -3.223 -6.152 22.742 1.00 83.69 116 LYS A O 1
ATOM 926 N N . GLY A 1 117 ? -2.886 -3.946 22.425 1.00 82.94 117 GLY A N 1
ATOM 927 C CA . GLY A 1 117 ? -1.435 -3.949 22.652 1.00 82.94 117 GLY A CA 1
ATOM 928 C C . GLY A 1 117 ? -0.581 -4.464 21.486 1.00 82.94 117 GLY A C 1
ATOM 929 O O . GLY A 1 117 ? 0.636 -4.517 21.618 1.00 82.94 117 GLY A O 1
ATOM 930 N N . SER A 1 118 ? -1.183 -4.840 20.354 1.00 85.50 118 SER A N 1
ATOM 931 C CA . SER A 1 118 ? -0.449 -5.234 19.145 1.00 85.50 118 SER A CA 1
ATOM 932 C C . SER A 1 118 ? -0.235 -4.048 18.209 1.00 85.50 118 SER A C 1
ATOM 934 O O . SER A 1 118 ? -1.092 -3.174 18.096 1.00 85.50 118 SER A O 1
ATOM 936 N N . GLU A 1 119 ? 0.888 -4.042 17.492 1.00 85.31 119 GLU A N 1
ATOM 937 C CA . GLU A 1 119 ? 1.142 -3.040 16.454 1.00 85.31 119 GLU A CA 1
ATOM 938 C C . GLU A 1 119 ? 0.222 -3.245 15.235 1.00 85.31 119 GLU A C 1
ATOM 940 O O . GLU A 1 119 ? -0.015 -4.394 14.834 1.00 85.31 119 GLU A O 1
ATOM 945 N N . PRO A 1 120 ? -0.281 -2.157 14.619 1.00 87.19 120 PRO A N 1
ATOM 946 C CA . PRO A 1 120 ? -1.108 -2.232 13.419 1.00 87.19 120 PRO A CA 1
ATOM 947 C C . PRO A 1 120 ? -0.304 -2.742 12.218 1.00 87.19 120 PRO A C 1
ATOM 949 O O . PRO A 1 120 ? 0.843 -2.348 12.008 1.00 87.19 120 PRO A O 1
ATOM 952 N N . LYS A 1 121 ? -0.917 -3.601 11.394 1.00 86.44 121 LYS A N 1
ATOM 953 C CA . LYS A 1 121 ? -0.283 -4.167 10.189 1.00 86.44 121 LYS A CA 1
ATOM 954 C C . LYS A 1 121 ? -1.200 -4.102 8.967 1.00 86.44 121 LYS A C 1
ATOM 956 O O . LYS A 1 121 ? -2.418 -4.234 9.086 1.00 86.44 121 LYS A O 1
ATOM 961 N N . PHE A 1 122 ? -0.601 -3.972 7.782 1.00 87.69 122 PHE A N 1
ATOM 962 C CA . PHE A 1 122 ? -1.290 -3.999 6.483 1.00 87.69 122 PHE A CA 1
ATOM 963 C C . PHE A 1 122 ? -2.490 -3.032 6.428 1.00 87.69 122 PHE A C 1
ATOM 965 O O . PHE A 1 122 ? -2.336 -1.839 6.693 1.00 87.69 122 PHE A O 1
ATOM 972 N N . SER A 1 123 ? -3.697 -3.532 6.141 1.00 88.94 123 SER A N 1
ATOM 973 C CA . SER A 1 123 ? -4.946 -2.762 6.104 1.00 88.94 123 SER A CA 1
ATOM 974 C C . SER A 1 123 ? -5.221 -1.938 7.367 1.00 88.94 123 SER A C 1
ATOM 976 O O . SER A 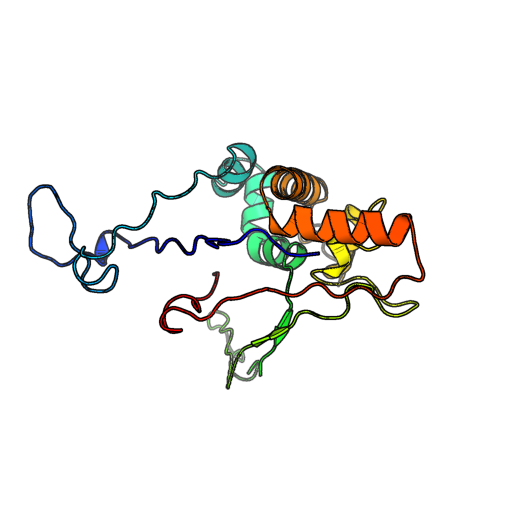1 123 ? -5.814 -0.864 7.272 1.00 88.94 123 SER A O 1
ATOM 978 N N . GLN A 1 124 ? -4.777 -2.399 8.540 1.00 90.25 124 GLN A N 1
ATOM 979 C CA . GLN A 1 124 ? -5.016 -1.717 9.816 1.00 90.25 124 GLN A CA 1
ATOM 980 C C . GLN A 1 124 ? -4.332 -0.348 9.868 1.00 90.25 124 GLN A C 1
ATOM 982 O O . GLN A 1 124 ? -4.849 0.553 10.517 1.00 90.25 124 GLN A O 1
ATOM 987 N N . LEU A 1 125 ? -3.227 -0.153 9.136 1.00 90.69 125 LEU A N 1
ATOM 988 C CA . LEU A 1 125 ? -2.493 1.120 9.072 1.00 90.69 125 LEU A CA 1
ATOM 989 C C . LEU A 1 125 ? -3.297 2.249 8.411 1.00 90.69 125 LEU A C 1
ATOM 991 O O . LEU A 1 125 ? -2.954 3.416 8.550 1.00 90.69 125 LEU A O 1
ATOM 995 N N . TYR A 1 126 ? -4.368 1.918 7.687 1.00 90.00 126 TYR A N 1
ATOM 996 C CA . TYR A 1 126 ? -5.266 2.910 7.097 1.00 90.00 126 TYR A CA 1
ATOM 997 C C . TYR A 1 126 ? -6.396 3.336 8.050 1.00 90.00 126 TYR A C 1
ATOM 999 O O . TYR A 1 126 ? -7.064 4.341 7.782 1.00 90.00 126 TYR A O 1
ATOM 1007 N N . ILE A 1 127 ? -6.607 2.582 9.138 1.00 89.25 127 ILE A N 1
ATOM 1008 C CA . ILE A 1 127 ? -7.718 2.748 10.084 1.00 89.25 127 ILE A CA 1
ATOM 1009 C C . ILE A 1 127 ? -7.230 3.178 11.470 1.00 89.25 127 ILE A C 1
ATOM 1011 O O . ILE A 1 127 ? -7.761 4.123 12.043 1.00 89.25 127 ILE A O 1
ATOM 1015 N N . TYR A 1 128 ? -6.257 2.466 12.027 1.00 86.75 128 TYR A N 1
ATOM 1016 C CA . TYR A 1 128 ? -5.810 2.632 13.403 1.00 86.75 128 TYR A CA 1
ATOM 1017 C C . TYR A 1 128 ? -4.835 3.805 13.539 1.00 86.75 128 TYR A C 1
ATOM 1019 O O . TYR A 1 128 ? -3.890 3.890 12.758 1.00 86.75 128 TYR A O 1
ATOM 1027 N N . ASP A 1 129 ? -5.053 4.654 14.552 1.00 84.69 129 ASP A N 1
ATOM 1028 C CA . ASP A 1 129 ? -4.157 5.748 14.965 1.00 84.69 129 ASP A CA 1
ATOM 1029 C C . ASP A 1 129 ? -3.546 6.507 13.774 1.00 84.69 129 ASP A C 1
ATOM 1031 O O . ASP A 1 129 ? -2.340 6.469 13.507 1.00 84.69 129 ASP A O 1
ATOM 1035 N N . THR A 1 130 ? -4.417 7.161 12.999 1.00 82.56 130 THR A N 1
ATOM 1036 C CA . THR A 1 130 ? -3.984 7.852 11.780 1.00 82.56 130 THR A CA 1
ATOM 1037 C C . THR A 1 130 ? -3.204 9.134 12.043 1.00 82.56 130 THR A C 1
ATOM 1039 O O . THR A 1 130 ? -2.584 9.654 11.120 1.00 82.56 130 THR A O 1
ATOM 1042 N N . GLU A 1 131 ? -3.216 9.637 13.279 1.00 84.94 131 GLU A N 1
ATOM 1043 C CA . GLU A 1 131 ? -2.375 10.764 13.696 1.00 84.94 131 GLU A CA 1
ATOM 1044 C C . GLU A 1 131 ? -0.895 10.365 13.681 1.00 84.94 131 GLU A C 1
ATOM 1046 O O . GLU A 1 131 ? -0.056 11.129 13.211 1.00 84.94 131 GLU A O 1
ATOM 1051 N N . ASN A 1 132 ? -0.583 9.125 14.075 1.00 87.12 132 ASN A N 1
ATOM 1052 C CA . ASN A 1 132 ? 0.778 8.583 14.074 1.00 87.12 132 ASN A CA 1
ATOM 1053 C C . ASN A 1 132 ? 1.041 7.614 12.907 1.00 87.12 132 ASN A C 1
ATOM 1055 O O . ASN A 1 132 ? 1.950 6.783 12.979 1.00 87.12 132 ASN A O 1
ATOM 1059 N N . GLU A 1 133 ? 0.272 7.700 11.812 1.00 87.44 133 GLU A N 1
ATOM 1060 C CA . GLU A 1 133 ? 0.329 6.737 10.699 1.00 87.44 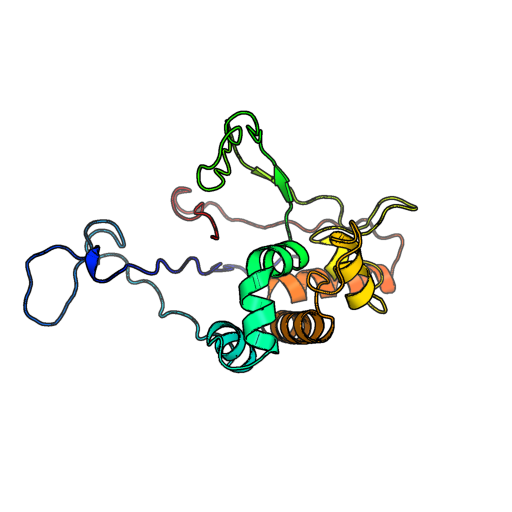133 GLU A CA 1
ATOM 1061 C C . GLU A 1 133 ? 1.744 6.585 10.118 1.00 87.44 133 GLU A C 1
ATOM 1063 O O . GLU A 1 133 ? 2.188 5.466 9.866 1.00 87.44 133 GLU A O 1
ATOM 1068 N N . ILE A 1 134 ? 2.471 7.693 9.932 1.00 87.94 134 ILE A N 1
ATOM 1069 C CA . ILE A 1 134 ? 3.831 7.682 9.369 1.00 87.94 134 ILE A CA 1
ATOM 1070 C C . ILE A 1 134 ? 4.779 6.910 10.292 1.00 87.94 134 ILE A C 1
ATOM 1072 O O . ILE A 1 134 ? 5.474 5.998 9.843 1.00 87.94 134 ILE A O 1
ATOM 1076 N N . SER A 1 135 ? 4.757 7.210 11.591 1.00 86.88 135 SER A N 1
ATOM 1077 C CA . SER A 1 135 ? 5.586 6.517 12.579 1.00 86.88 135 SER A CA 1
ATOM 1078 C C . SER A 1 135 ? 5.215 5.038 12.699 1.00 86.88 135 SER A C 1
ATOM 1080 O O . SER A 1 135 ? 6.100 4.183 12.747 1.00 86.88 135 SER A O 1
ATOM 1082 N N . ASN A 1 136 ? 3.920 4.712 12.676 1.00 87.75 136 ASN A N 1
ATOM 1083 C CA . ASN A 1 136 ? 3.427 3.334 12.687 1.00 87.75 136 ASN A CA 1
ATOM 1084 C C . ASN A 1 136 ? 3.918 2.556 11.449 1.00 87.75 136 ASN A C 1
ATOM 1086 O O . ASN A 1 136 ? 4.391 1.423 11.560 1.00 87.75 136 ASN A O 1
ATOM 1090 N N . ARG A 1 137 ? 3.905 3.190 10.270 1.00 87.75 137 ARG A N 1
ATOM 1091 C CA . ARG A 1 137 ? 4.438 2.629 9.017 1.00 87.75 137 ARG A CA 1
ATOM 1092 C C . ARG A 1 137 ? 5.954 2.421 9.048 1.00 87.75 137 ARG A C 1
ATOM 1094 O O . ARG A 1 137 ? 6.426 1.397 8.560 1.00 87.75 137 ARG A O 1
ATOM 1101 N N . GLN A 1 138 ? 6.716 3.335 9.648 1.00 86.12 138 GLN A N 1
ATOM 1102 C CA . GLN A 1 138 ? 8.166 3.173 9.815 1.00 86.12 138 GLN A CA 1
ATOM 1103 C C . GLN A 1 138 ? 8.512 1.999 10.741 1.00 86.12 138 GLN A C 1
ATOM 1105 O O . GLN A 1 138 ? 9.437 1.237 10.455 1.00 86.12 138 GLN A O 1
ATOM 1110 N N . ARG A 1 139 ? 7.740 1.812 11.820 1.00 82.19 139 ARG A N 1
ATOM 1111 C CA . ARG A 1 139 ? 7.942 0.718 12.786 1.00 82.19 139 ARG A CA 1
ATOM 1112 C C . ARG A 1 139 ? 7.706 -0.674 12.200 1.00 82.19 139 ARG A C 1
ATOM 1114 O O . ARG A 1 139 ? 8.363 -1.611 12.640 1.00 82.19 139 ARG A O 1
ATOM 1121 N N . CYS A 1 140 ? 6.884 -0.811 11.153 1.00 73.50 140 CYS A N 1
ATOM 1122 C CA . CYS A 1 140 ? 6.606 -2.101 10.498 1.00 73.50 140 CYS A CA 1
ATOM 1123 C C . CYS A 1 140 ? 7.865 -2.866 10.047 1.00 73.50 140 CYS A C 1
ATOM 1125 O O . CYS A 1 140 ? 7.825 -4.089 9.929 1.00 73.50 140 CYS A O 1
ATOM 1127 N N . PHE A 1 141 ? 8.971 -2.159 9.794 1.00 67.31 141 PHE A N 1
ATOM 1128 C CA . PHE A 1 141 ? 10.248 -2.742 9.370 1.00 67.31 141 PHE A CA 1
ATOM 1129 C C . PHE A 1 141 ? 11.409 -2.382 10.312 1.00 67.31 141 PHE A C 1
ATOM 1131 O O . PHE A 1 141 ? 12.572 -2.449 9.914 1.00 67.31 141 PHE A O 1
ATOM 1138 N N . GLY A 1 142 ? 11.105 -2.005 11.560 1.00 54.94 142 GLY A N 1
ATOM 1139 C CA . GLY A 1 142 ? 12.081 -1.631 12.582 1.00 54.94 142 GLY A CA 1
ATOM 1140 C C . GLY A 1 142 ? 12.861 -2.827 13.129 1.00 54.94 142 GLY A C 1
ATOM 1141 O O . GLY A 1 142 ? 12.596 -3.290 14.233 1.00 54.94 142 GLY A O 1
ATOM 1142 N N . GLY A 1 143 ? 13.836 -3.315 12.361 1.00 48.00 143 GLY A N 1
ATOM 1143 C CA . GLY A 1 143 ? 14.834 -4.298 12.783 1.00 48.00 143 GLY A CA 1
ATOM 1144 C C . GLY A 1 143 ? 16.250 -3.861 12.392 1.00 48.00 143 GLY A C 1
ATOM 1145 O O . GLY A 1 143 ? 16.593 -3.885 11.218 1.00 48.00 143 GLY A O 1
ATOM 1146 N N . GLU A 1 144 ? 17.028 -3.485 13.412 1.00 45.62 144 GLU A N 1
ATOM 1147 C CA . GLU A 1 144 ? 18.489 -3.287 13.505 1.00 45.62 144 GLU A CA 1
ATOM 1148 C C . GLU A 1 144 ? 19.246 -2.253 12.625 1.00 45.62 144 GLU A C 1
ATOM 1150 O O . GLU A 1 144 ? 19.480 -2.408 11.432 1.00 45.62 144 GLU A O 1
ATOM 1155 N N . LYS A 1 145 ? 19.791 -1.262 13.355 1.00 47.19 145 LYS A N 1
ATOM 1156 C CA . LYS A 1 145 ? 21.165 -0.704 13.332 1.00 47.19 145 LYS A CA 1
ATOM 1157 C C . LYS A 1 145 ? 21.685 0.079 12.125 1.00 47.19 145 LYS A C 1
ATOM 1159 O O . LYS A 1 145 ? 22.647 0.816 12.323 1.00 47.19 145 LYS A O 1
ATOM 1164 N N . ASP A 1 146 ? 21.059 0.031 10.954 1.00 49.50 146 ASP A N 1
ATOM 1165 C CA . ASP A 1 146 ? 21.579 0.750 9.783 1.00 49.50 146 ASP A CA 1
ATOM 1166 C C . ASP A 1 146 ? 20.697 1.937 9.364 1.00 49.50 146 ASP A C 1
ATOM 1168 O O . ASP A 1 146 ? 19.664 1.769 8.708 1.00 49.50 146 ASP A O 1
ATOM 1172 N N . GLN A 1 147 ? 21.134 3.163 9.691 1.00 52.56 147 GLN A N 1
ATOM 1173 C CA . GLN A 1 147 ? 20.477 4.417 9.272 1.00 52.56 147 GLN A CA 1
ATOM 1174 C C . GLN A 1 147 ? 20.345 4.531 7.741 1.00 52.56 147 GLN A C 1
ATOM 1176 O O . GLN A 1 147 ? 19.471 5.232 7.249 1.00 52.56 147 GLN A O 1
ATOM 1181 N N . SER A 1 148 ? 21.169 3.803 6.976 1.00 51.38 148 SER A N 1
ATOM 1182 C CA . SER A 1 148 ? 21.126 3.766 5.506 1.00 51.38 148 SER A CA 1
ATOM 1183 C C . SER A 1 148 ? 20.000 2.894 4.920 1.00 51.38 148 SER A C 1
ATOM 1185 O O . SER A 1 148 ? 19.811 2.856 3.698 1.00 51.38 148 SER A O 1
ATOM 1187 N N . THR A 1 149 ? 19.269 2.168 5.774 1.00 56.03 149 THR A N 1
ATOM 1188 C CA . THR A 1 149 ? 18.173 1.262 5.389 1.00 56.03 149 THR A CA 1
ATOM 1189 C C . THR A 1 149 ? 16.842 1.612 6.053 1.00 56.03 149 THR A C 1
ATOM 1191 O O . THR A 1 149 ? 15.838 0.934 5.811 1.00 56.03 149 THR A O 1
ATOM 1194 N N . SER A 1 150 ? 16.806 2.669 6.868 1.00 73.50 150 SER A N 1
ATOM 1195 C CA . SER A 1 150 ? 15.561 3.167 7.439 1.00 73.50 150 SER A CA 1
ATOM 1196 C C . SER A 1 150 ? 14.632 3.663 6.328 1.00 73.50 150 SER A C 1
ATOM 1198 O O . SER A 1 150 ? 15.055 4.180 5.288 1.00 73.50 150 SER A O 1
ATOM 1200 N N . ILE A 1 151 ? 13.335 3.441 6.524 1.00 83.44 151 ILE A N 1
ATOM 1201 C CA . ILE A 1 151 ? 12.320 3.911 5.588 1.00 83.44 151 ILE A CA 1
ATOM 1202 C C . ILE A 1 151 ? 12.146 5.417 5.812 1.00 83.44 151 ILE A C 1
ATOM 1204 O O . ILE A 1 151 ? 11.777 5.850 6.905 1.00 83.44 151 ILE A O 1
ATOM 1208 N N . ASP A 1 152 ? 12.430 6.193 4.770 1.00 89.38 152 ASP A N 1
ATOM 1209 C CA . ASP A 1 152 ? 12.327 7.654 4.759 1.00 89.38 152 ASP A CA 1
ATOM 1210 C C . ASP A 1 152 ? 10.863 8.092 4.947 1.00 89.38 152 ASP A C 1
ATOM 1212 O O . ASP A 1 152 ? 9.979 7.634 4.211 1.00 89.38 152 ASP A O 1
ATOM 1216 N N . SER A 1 153 ? 10.621 8.950 5.945 1.00 90.38 153 SER A N 1
ATOM 1217 C CA . SER A 1 153 ? 9.302 9.489 6.298 1.00 90.38 153 SER A CA 1
ATOM 1218 C C . SER A 1 153 ? 8.692 10.326 5.185 1.00 90.38 153 SER A C 1
ATOM 1220 O O . SER A 1 153 ? 7.491 10.227 4.953 1.00 90.38 153 SER A O 1
ATOM 1222 N N . ASP A 1 154 ? 9.504 11.086 4.458 1.00 91.00 154 ASP A N 1
ATOM 1223 C CA . ASP A 1 154 ? 9.038 12.019 3.435 1.00 91.00 154 ASP A CA 1
ATOM 1224 C C . ASP A 1 154 ? 8.566 11.254 2.197 1.00 91.00 154 ASP A C 1
ATOM 1226 O O . ASP A 1 154 ? 7.710 11.709 1.441 1.00 91.00 154 ASP A O 1
ATOM 1230 N N . ILE A 1 155 ? 9.137 10.070 1.957 1.00 91.88 155 ILE A N 1
ATOM 1231 C CA . ILE A 1 155 ? 8.673 9.158 0.906 1.00 91.88 155 ILE A CA 1
ATOM 1232 C C . ILE A 1 155 ? 7.368 8.477 1.336 1.00 91.88 155 ILE A C 1
ATOM 1234 O O . ILE A 1 155 ? 6.458 8.325 0.521 1.00 91.88 155 ILE A O 1
ATOM 1238 N N . ILE A 1 156 ? 7.247 8.089 2.612 1.00 91.88 156 ILE A N 1
ATOM 1239 C CA . ILE A 1 156 ? 5.986 7.557 3.153 1.00 91.88 156 ILE A CA 1
ATOM 1240 C C . ILE A 1 156 ? 4.881 8.609 3.024 1.00 91.88 156 ILE A C 1
ATOM 1242 O O . ILE A 1 156 ? 3.786 8.282 2.573 1.00 91.88 156 ILE A O 1
ATOM 1246 N N . GLU A 1 157 ? 5.150 9.858 3.394 1.00 92.44 157 GLU A N 1
ATOM 1247 C CA . GLU A 1 157 ? 4.169 10.937 3.317 1.00 92.44 157 GLU A CA 1
ATOM 1248 C C . GLU A 1 157 ? 3.711 11.189 1.875 1.00 92.44 157 GLU A C 1
ATOM 1250 O O . GLU A 1 157 ? 2.507 11.180 1.611 1.00 92.44 157 GLU A O 1
ATOM 1255 N N . ASP A 1 158 ? 4.645 11.290 0.925 1.00 91.75 158 ASP A N 1
ATOM 1256 C CA . ASP A 1 158 ? 4.325 11.461 -0.496 1.00 91.75 158 ASP A CA 1
ATOM 1257 C C . ASP A 1 158 ? 3.426 10.333 -1.031 1.00 91.75 158 ASP A C 1
ATOM 1259 O O . ASP A 1 158 ? 2.412 10.588 -1.692 1.00 91.75 158 ASP A O 1
ATOM 1263 N N . ILE A 1 159 ? 3.775 9.072 -0.739 1.00 92.12 159 ILE A N 1
ATOM 1264 C CA . ILE A 1 159 ? 2.994 7.909 -1.183 1.00 92.12 159 ILE A CA 1
ATOM 1265 C C . ILE A 1 159 ? 1.622 7.907 -0.505 1.00 92.12 159 ILE A C 1
ATOM 1267 O O . ILE A 1 159 ? 0.614 7.644 -1.162 1.00 92.12 159 ILE A O 1
ATOM 1271 N N . LYS A 1 160 ? 1.552 8.244 0.786 1.00 92.44 160 LYS A N 1
ATOM 1272 C CA . LYS A 1 160 ? 0.293 8.340 1.529 1.00 92.44 160 LYS A CA 1
ATOM 1273 C C . LYS A 1 160 ? -0.633 9.388 0.909 1.00 92.44 160 LYS A C 1
ATOM 1275 O O . LYS A 1 160 ? -1.780 9.063 0.615 1.00 92.44 160 LYS A O 1
ATOM 1280 N N . VAL A 1 161 ? -0.154 10.612 0.680 1.00 92.19 161 VAL A N 1
ATOM 1281 C CA . VAL A 1 161 ? -0.944 11.702 0.073 1.00 92.19 161 VAL A CA 1
ATOM 1282 C C . VAL A 1 161 ? -1.433 11.306 -1.319 1.00 92.19 161 VAL A C 1
ATOM 1284 O O . VAL A 1 161 ? -2.600 11.524 -1.665 1.00 92.19 161 VAL A O 1
ATOM 1287 N N . MET A 1 162 ? -0.563 10.667 -2.105 1.00 92.44 162 MET A N 1
ATOM 1288 C CA . MET A 1 162 ? -0.912 10.152 -3.425 1.00 92.44 162 MET A CA 1
ATOM 1289 C C . MET A 1 162 ? -2.032 9.109 -3.342 1.00 92.44 162 MET A C 1
ATOM 1291 O O . MET A 1 162 ? -3.025 9.215 -4.069 1.00 92.44 162 MET A O 1
ATOM 1295 N N . LEU A 1 163 ? -1.910 8.133 -2.442 1.00 91.62 163 LEU A N 1
ATOM 1296 C CA . LEU A 1 163 ? -2.893 7.069 -2.288 1.00 91.62 163 LEU A CA 1
ATOM 1297 C C . LEU A 1 163 ? -4.220 7.588 -1.720 1.00 91.62 163 LEU A C 1
ATOM 1299 O O . LEU A 1 163 ? -5.269 7.226 -2.245 1.00 91.62 163 LEU A O 1
ATOM 1303 N N . ASP A 1 164 ? -4.205 8.473 -0.721 1.00 90.38 164 ASP A N 1
ATOM 1304 C CA . ASP A 1 164 ? -5.419 9.100 -0.176 1.00 90.38 164 ASP A CA 1
ATOM 1305 C C . ASP A 1 164 ? -6.201 9.850 -1.278 1.00 90.38 164 ASP A C 1
ATOM 1307 O O . ASP A 1 164 ? -7.433 9.783 -1.347 1.00 90.38 164 ASP A O 1
ATOM 1311 N N . SER A 1 165 ? -5.481 10.507 -2.193 1.00 89.56 165 SER A N 1
ATOM 1312 C CA . SER A 1 165 ? -6.079 11.293 -3.276 1.00 89.56 165 SER A CA 1
ATOM 1313 C C . SER A 1 165 ? -6.616 10.436 -4.422 1.00 89.56 165 SER A C 1
ATOM 1315 O O . SER A 1 165 ? -7.673 10.747 -4.968 1.00 89.56 165 SER A O 1
ATOM 1317 N N . ASN A 1 166 ? -5.929 9.352 -4.793 1.00 87.12 166 ASN A N 1
ATOM 1318 C CA . ASN A 1 166 ? -6.203 8.623 -6.039 1.00 87.12 166 ASN A CA 1
ATOM 1319 C C . ASN A 1 166 ? -6.813 7.229 -5.829 1.00 87.12 166 ASN A C 1
ATOM 1321 O O . ASN A 1 166 ? -7.508 6.720 -6.709 1.00 87.12 166 ASN A O 1
ATOM 1325 N N . ASN A 1 167 ? -6.570 6.591 -4.683 1.00 88.00 167 ASN A N 1
ATOM 1326 C CA . ASN A 1 167 ? -6.897 5.186 -4.477 1.00 88.00 167 ASN A CA 1
ATOM 1327 C C . ASN A 1 167 ? -8.268 5.006 -3.799 1.00 88.00 167 ASN A C 1
ATOM 1329 O O . ASN A 1 167 ? -8.493 5.364 -2.643 1.00 88.00 167 ASN A O 1
ATOM 1333 N N . VAL A 1 168 ? -9.198 4.381 -4.522 1.00 87.19 168 VAL A N 1
ATOM 1334 C CA . VAL A 1 168 ? -10.569 4.106 -4.056 1.00 87.19 168 VAL A CA 1
ATOM 1335 C C . VAL A 1 168 ? -10.639 3.127 -2.878 1.00 87.19 168 VAL A C 1
ATOM 1337 O O . VAL A 1 168 ? -11.548 3.227 -2.049 1.00 87.19 168 VAL A O 1
ATOM 1340 N N . LEU A 1 169 ? -9.678 2.206 -2.761 1.00 87.50 169 LEU A N 1
ATOM 1341 C CA . LEU A 1 169 ? -9.587 1.306 -1.613 1.00 87.50 169 LEU A CA 1
ATOM 1342 C C . LEU A 1 169 ? -9.192 2.095 -0.373 1.00 87.50 169 LEU A C 1
ATOM 1344 O O . LEU A 1 169 ? -9.878 1.979 0.637 1.00 87.50 169 LEU A O 1
ATOM 1348 N N . VAL A 1 170 ? -8.172 2.959 -0.464 1.00 90.50 170 VAL A N 1
ATOM 1349 C CA . VAL A 1 170 ? -7.791 3.832 0.659 1.00 90.50 170 VAL A CA 1
ATOM 1350 C C . VAL A 1 170 ? -8.993 4.628 1.144 1.00 90.50 170 VAL A C 1
ATOM 1352 O O . VAL A 1 170 ? -9.300 4.577 2.330 1.00 90.50 170 VAL A O 1
ATOM 1355 N N . ARG A 1 171 ? -9.754 5.257 0.239 1.00 89.94 171 ARG A N 1
ATOM 1356 C CA . ARG A 1 171 ? -10.993 5.974 0.601 1.00 89.94 171 ARG A CA 1
ATOM 1357 C C . ARG A 1 171 ? -11.994 5.091 1.354 1.00 89.94 171 ARG A C 1
ATOM 1359 O O . ARG A 1 171 ? -12.595 5.538 2.327 1.00 89.94 171 ARG A O 1
ATOM 1366 N N . SER A 1 172 ? -12.140 3.831 0.947 1.00 89.56 172 SER A N 1
ATOM 1367 C CA . SER A 1 172 ? -13.017 2.868 1.625 1.00 89.56 172 SER A CA 1
ATOM 1368 C C . SER A 1 172 ? -12.539 2.557 3.047 1.00 89.56 172 SER A C 1
ATOM 1370 O O . SER A 1 172 ? -13.344 2.540 3.975 1.00 89.56 172 SER A O 1
ATOM 1372 N N . TYR A 1 173 ? -11.230 2.383 3.246 1.00 90.31 173 TYR A N 1
ATOM 1373 C CA . TYR A 1 173 ? -10.641 2.205 4.576 1.00 90.31 173 TYR A CA 1
ATOM 1374 C C . TYR A 1 173 ? -10.735 3.479 5.437 1.00 90.31 173 TYR A C 1
ATOM 1376 O O . TYR A 1 173 ? -11.043 3.383 6.625 1.00 90.31 173 TYR A O 1
ATOM 1384 N N . ARG A 1 174 ? -10.567 4.678 4.856 1.00 91.56 174 ARG A N 1
ATOM 1385 C CA . ARG A 1 174 ? -10.765 5.957 5.570 1.00 91.56 174 ARG A CA 1
ATOM 1386 C C . ARG A 1 174 ? -12.206 6.135 6.046 1.00 91.56 174 ARG A C 1
ATOM 1388 O O . ARG A 1 174 ? -12.434 6.589 7.158 1.00 91.56 174 ARG A O 1
ATOM 1395 N N . MET A 1 175 ? -13.180 5.702 5.257 1.00 89.75 175 MET A N 1
ATOM 1396 C CA . MET A 1 175 ? -14.587 5.721 5.661 1.00 89.75 175 MET A CA 1
ATOM 1397 C C . MET A 1 175 ? -14.872 4.775 6.838 1.00 89.75 175 MET A C 1
ATOM 1399 O O . MET A 1 175 ? -15.622 5.125 7.752 1.00 89.75 175 MET A O 1
ATOM 1403 N N . VAL A 1 176 ? -14.248 3.592 6.850 1.00 89.38 176 VAL A N 1
ATOM 1404 C CA . VAL A 1 176 ? -14.317 2.662 7.989 1.00 89.38 176 VAL A CA 1
ATOM 1405 C C . VAL A 1 176 ? -13.722 3.304 9.246 1.00 89.38 176 VAL A C 1
ATOM 1407 O O . VAL A 1 176 ? -14.361 3.279 10.296 1.00 89.38 176 VAL A O 1
ATOM 1410 N N . ARG A 1 177 ? -12.553 3.949 9.134 1.00 90.62 177 ARG A N 1
ATOM 1411 C CA . ARG A 1 177 ? -11.949 4.732 10.226 1.00 90.62 177 ARG A CA 1
ATOM 1412 C C . ARG A 1 177 ? -12.906 5.778 10.777 1.00 90.62 177 ARG A C 1
ATOM 1414 O O . ARG A 1 177 ? -13.149 5.802 11.977 1.00 90.62 177 ARG A O 1
ATOM 1421 N N . ASP A 1 178 ? -13.448 6.629 9.912 1.00 91.44 178 ASP A N 1
ATOM 1422 C CA . ASP A 1 178 ? -14.313 7.733 10.334 1.00 91.44 178 ASP A CA 1
ATOM 1423 C C . ASP A 1 178 ? -15.571 7.219 11.045 1.00 91.44 178 ASP A C 1
ATOM 1425 O O . ASP A 1 178 ? -16.104 7.872 11.941 1.00 91.44 178 ASP A O 1
ATOM 1429 N N . THR A 1 179 ? -16.030 6.024 10.670 1.00 88.56 179 THR A N 1
ATOM 1430 C CA . THR A 1 179 ? -17.158 5.363 11.325 1.00 88.56 179 THR A CA 1
ATOM 1431 C C . THR A 1 179 ? -16.777 4.832 12.710 1.00 88.56 179 THR A C 1
ATOM 1433 O O . THR A 1 179 ? -17.539 5.047 13.650 1.00 88.56 179 THR A O 1
ATOM 1436 N N . PHE A 1 180 ? -15.593 4.228 12.873 1.00 87.62 180 PHE A N 1
ATOM 1437 C CA . PHE A 1 180 ? -15.087 3.800 14.186 1.00 87.62 180 PHE A CA 1
ATOM 143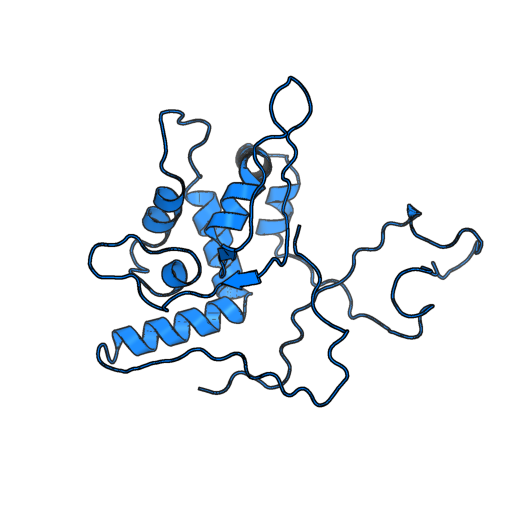8 C C . PHE A 1 180 ? -14.840 4.976 15.139 1.00 87.62 180 PHE A C 1
ATOM 1440 O O . PHE A 1 180 ? -15.143 4.866 16.323 1.00 87.62 180 PHE A O 1
ATOM 1447 N N . LEU A 1 181 ? -14.340 6.111 14.635 1.00 86.75 181 LEU A N 1
ATOM 1448 C CA . LEU A 1 181 ? -14.136 7.320 15.446 1.00 86.75 181 LEU A CA 1
ATOM 1449 C C . LEU A 1 181 ? -15.456 7.896 15.972 1.00 86.75 181 LEU A C 1
ATOM 1451 O O . LEU A 1 181 ? -15.500 8.425 17.078 1.00 86.75 181 LEU A O 1
ATOM 1455 N N . LYS A 1 182 ? -16.535 7.790 15.188 1.00 88.75 182 LYS A N 1
ATOM 1456 C CA . LYS A 1 182 ? -17.871 8.246 15.596 1.00 88.75 182 LYS A CA 1
ATOM 1457 C C . LYS A 1 182 ? -18.566 7.254 16.523 1.00 88.75 182 LYS A C 1
ATOM 1459 O O . LYS A 1 182 ? -19.242 7.682 17.449 1.00 88.75 182 LYS A O 1
ATOM 1464 N N . ASN A 1 183 ? -18.421 5.954 16.263 1.00 88.75 183 ASN A N 1
ATOM 1465 C CA . ASN A 1 183 ? -19.086 4.897 17.018 1.00 88.75 183 ASN A CA 1
ATOM 1466 C C . ASN A 1 183 ? -18.123 3.719 17.276 1.00 88.75 183 ASN A C 1
ATOM 1468 O O . ASN A 1 183 ? -18.056 2.790 16.463 1.00 88.75 183 ASN A O 1
ATOM 1472 N N . PRO A 1 184 ? -17.398 3.723 18.409 1.00 80.00 184 PRO A N 1
ATOM 1473 C CA . PRO A 1 184 ? -16.367 2.722 18.702 1.00 80.00 184 PRO A CA 1
ATOM 1474 C C . PRO A 1 184 ? -16.894 1.294 18.897 1.00 80.00 184 PRO A C 1
ATOM 1476 O O . PRO A 1 184 ? -16.143 0.338 18.726 1.00 80.00 184 PRO A O 1
ATOM 1479 N N . GLU A 1 185 ? -18.170 1.140 19.256 1.00 79.69 185 GLU A N 1
ATOM 1480 C CA . GLU A 1 185 ? -18.786 -0.158 19.571 1.00 79.69 185 GLU A CA 1
ATOM 1481 C C . GLU A 1 185 ? -19.469 -0.830 18.370 1.00 79.69 185 GLU A C 1
ATOM 1483 O O . GLU A 1 185 ? -20.043 -1.910 18.504 1.00 79.69 185 GLU A O 1
ATOM 1488 N N . VAL A 1 186 ? -19.440 -0.207 17.187 1.00 81.06 186 VAL A N 1
ATOM 1489 C CA . VAL A 1 186 ? -20.118 -0.763 16.011 1.00 81.06 186 VAL A CA 1
ATOM 1490 C C . VAL A 1 186 ? -19.315 -1.929 15.450 1.00 81.06 186 VAL A C 1
ATOM 1492 O O . VAL A 1 186 ? -18.180 -1.764 15.000 1.00 81.06 186 VAL A O 1
ATOM 1495 N N . ASP A 1 187 ? -19.949 -3.099 15.402 1.00 80.62 187 ASP A N 1
ATOM 1496 C CA . ASP A 1 187 ? -19.436 -4.238 14.651 1.00 80.62 187 ASP A CA 1
ATOM 1497 C C . ASP A 1 187 ? -19.538 -3.952 13.145 1.00 80.62 187 ASP A C 1
ATOM 1499 O O . ASP A 1 187 ? -20.625 -3.774 12.584 1.00 80.62 187 ASP A O 1
ATOM 1503 N N . MET A 1 188 ? -18.384 -3.848 12.488 1.00 79.19 188 MET A N 1
ATOM 1504 C CA . MET A 1 188 ? -18.279 -3.522 11.071 1.00 79.19 188 MET A CA 1
ATOM 1505 C C . MET A 1 188 ? -17.492 -4.578 10.319 1.00 79.19 188 MET A C 1
ATOM 1507 O O . MET A 1 188 ? -16.406 -4.994 10.718 1.00 79.19 188 MET A O 1
ATOM 1511 N N . GLN A 1 189 ? -17.993 -4.906 9.130 1.00 79.12 189 GLN A N 1
ATOM 1512 C CA . GLN A 1 189 ? -17.304 -5.779 8.199 1.00 79.12 189 GLN A CA 1
ATOM 1513 C C . GLN A 1 189 ? -17.165 -5.113 6.833 1.00 79.12 189 GLN A C 1
ATOM 1515 O O . GLN A 1 189 ? -18.151 -4.724 6.201 1.00 79.12 189 GLN A O 1
ATOM 1520 N N . LEU A 1 190 ? -15.927 -5.042 6.346 1.00 78.81 190 LEU A N 1
ATOM 1521 C CA . LEU A 1 190 ? -15.642 -4.680 4.966 1.00 78.81 190 LEU A CA 1
ATOM 1522 C C . LEU A 1 190 ? -15.749 -5.943 4.105 1.00 78.81 190 LEU A C 1
ATOM 1524 O O . LEU A 1 190 ? -15.042 -6.922 4.339 1.00 78.81 190 LEU A O 1
ATOM 1528 N N . ARG A 1 191 ? -16.657 -5.941 3.125 1.00 74.50 191 ARG A N 1
ATOM 1529 C CA . ARG A 1 191 ? -16.858 -7.065 2.202 1.00 74.50 191 ARG A CA 1
ATOM 1530 C C . ARG A 1 191 ? -16.643 -6.605 0.767 1.00 74.50 191 ARG A C 1
ATOM 1532 O O . ARG A 1 191 ? -17.233 -5.614 0.342 1.00 74.50 191 ARG A O 1
ATOM 1539 N N . LEU A 1 192 ? -15.855 -7.366 0.013 1.00 70.50 192 LEU A N 1
ATOM 1540 C CA . LEU A 1 192 ? -15.805 -7.249 -1.441 1.00 70.50 192 LEU A CA 1
ATOM 1541 C C . LEU A 1 192 ? -17.077 -7.884 -2.009 1.00 70.50 192 LEU A C 1
ATOM 1543 O O . LEU A 1 192 ? -17.296 -9.087 -1.875 1.00 70.50 192 LEU A O 1
ATOM 1547 N N . ILE A 1 193 ? -17.944 -7.067 -2.603 1.00 69.88 193 ILE A N 1
ATOM 1548 C CA . ILE A 1 193 ? -19.184 -7.544 -3.220 1.00 69.88 193 ILE A CA 1
ATOM 1549 C C . ILE A 1 193 ? -18.888 -7.838 -4.692 1.00 69.88 193 ILE A C 1
ATOM 1551 O O . ILE A 1 193 ? -18.976 -6.952 -5.537 1.00 69.88 193 ILE A O 1
ATOM 1555 N N . GLY A 1 194 ? -18.523 -9.082 -4.996 1.00 56.53 194 GLY A N 1
ATOM 1556 C CA . GLY A 1 194 ? -18.394 -9.561 -6.372 1.00 56.53 194 GLY A CA 1
ATOM 1557 C C . GLY A 1 194 ? -19.694 -10.209 -6.845 1.00 56.53 194 GLY A C 1
ATOM 1558 O O . GLY A 1 194 ? -20.113 -11.217 -6.280 1.00 56.53 194 GLY A O 1
ATOM 1559 N N . ARG A 1 195 ? -20.330 -9.671 -7.893 1.00 51.88 195 ARG A N 1
ATOM 1560 C CA . ARG A 1 195 ? -21.353 -10.414 -8.646 1.00 51.88 195 ARG A CA 1
ATOM 1561 C C . ARG A 1 195 ? -20.638 -11.270 -9.689 1.00 51.88 195 ARG A C 1
ATOM 1563 O O . ARG A 1 195 ? -20.156 -10.744 -10.685 1.00 51.88 195 ARG A O 1
ATOM 1570 N N . ARG A 1 196 ? -20.537 -12.580 -9.446 1.00 47.53 196 ARG A N 1
ATOM 1571 C CA . ARG A 1 196 ? -20.001 -13.561 -10.407 1.00 47.53 196 ARG A CA 1
ATOM 1572 C C . ARG A 1 196 ? -21.053 -13.902 -11.470 1.00 47.53 196 ARG A C 1
ATOM 1574 O O . ARG A 1 196 ? -21.507 -15.036 -11.542 1.00 47.53 196 ARG A O 1
ATOM 1581 N N . GLU A 1 197 ? -21.493 -12.912 -12.242 1.00 53.88 197 GLU A N 1
ATOM 1582 C CA . GLU A 1 197 ? -22.410 -13.143 -13.374 1.00 53.88 197 GLU A CA 1
ATOM 1583 C C . GLU A 1 197 ? -21.652 -13.429 -14.687 1.00 53.88 197 GLU A C 1
ATOM 1585 O O . GLU A 1 197 ? -22.260 -13.857 -15.662 1.00 53.88 197 GLU A O 1
ATOM 1590 N N . GLN A 1 198 ? -20.323 -13.266 -14.710 1.00 49.72 198 GLN A N 1
ATOM 1591 C CA . GLN A 1 198 ? -19.453 -13.603 -15.844 1.00 49.72 198 GLN A CA 1
ATOM 1592 C C . GLN A 1 198 ? -18.230 -14.410 -15.372 1.00 49.72 198 GLN A C 1
ATOM 1594 O O . GLN A 1 198 ? -17.803 -14.278 -14.223 1.00 49.72 198 GLN A O 1
ATOM 1599 N N . ASP A 1 199 ? -17.746 -15.295 -16.252 1.00 40.91 199 ASP A N 1
ATOM 1600 C CA . ASP A 1 199 ? -16.762 -16.363 -16.012 1.00 40.91 199 ASP A CA 1
ATOM 1601 C C . ASP A 1 199 ? -15.566 -15.927 -15.137 1.00 40.91 199 ASP A C 1
ATOM 1603 O O . ASP A 1 199 ? -14.932 -14.898 -15.358 1.00 40.91 199 ASP A O 1
ATOM 1607 N N . GLY A 1 200 ? -15.250 -16.730 -14.117 1.00 43.69 200 GLY A N 1
ATOM 1608 C CA . GLY A 1 200 ? -14.310 -16.407 -13.035 1.00 43.69 200 GLY A CA 1
ATOM 1609 C C . GLY A 1 200 ? -12.828 -16.538 -13.395 1.00 43.69 200 GLY A C 1
ATOM 1610 O O . GLY A 1 200 ? -11.996 -16.622 -12.493 1.00 43.69 200 GLY A O 1
ATOM 1611 N N . ARG A 1 201 ? -12.487 -16.591 -14.685 1.00 45.59 201 ARG A N 1
ATOM 1612 C CA . ARG A 1 201 ? -11.106 -16.734 -15.174 1.00 45.59 201 ARG A CA 1
ATOM 1613 C C . ARG A 1 201 ? -10.355 -15.409 -15.325 1.00 45.59 201 ARG A C 1
ATOM 1615 O O . ARG A 1 201 ? -9.178 -15.436 -15.666 1.00 45.59 201 ARG A O 1
ATOM 1622 N N . THR A 1 202 ? -10.998 -14.272 -15.071 1.00 41.78 202 THR A N 1
ATOM 1623 C CA . THR A 1 202 ? -10.491 -12.998 -15.602 1.00 41.78 202 THR A CA 1
ATOM 1624 C C . THR A 1 202 ? -9.615 -12.178 -14.649 1.00 41.78 202 THR A C 1
ATOM 1626 O O . THR A 1 202 ? -8.899 -11.319 -15.135 1.00 41.78 202 THR A O 1
ATOM 1629 N N . TYR A 1 203 ? -9.556 -12.430 -13.334 1.00 38.75 203 TYR A N 1
ATOM 1630 C CA . TYR A 1 203 ? -8.761 -11.557 -12.444 1.00 38.75 203 TYR A CA 1
ATOM 1631 C C . TYR A 1 203 ? -8.123 -12.328 -11.291 1.00 38.75 203 TYR A C 1
ATOM 1633 O O . TYR A 1 203 ? -8.670 -12.418 -10.192 1.00 38.75 203 TYR A O 1
ATOM 1641 N N . CYS A 1 204 ? -6.969 -12.933 -11.556 1.00 29.92 204 CYS A N 1
ATOM 1642 C CA . CYS A 1 204 ? -6.079 -13.415 -10.508 1.00 29.92 204 CYS A CA 1
ATOM 1643 C C . CYS A 1 204 ? -4.636 -13.430 -11.020 1.00 29.92 204 CYS A C 1
ATOM 1645 O O . CYS A 1 204 ? -4.064 -14.504 -11.176 1.00 29.92 204 CYS A O 1
ATOM 1647 N N . TRP A 1 205 ? -4.044 -12.261 -11.288 1.00 26.17 205 TRP A N 1
ATOM 1648 C CA . TRP A 1 205 ? -2.634 -12.192 -11.680 1.00 26.17 205 TRP A CA 1
ATOM 1649 C C . TRP A 1 205 ? -1.905 -11.038 -10.979 1.00 26.17 205 TRP A C 1
ATOM 1651 O O . TRP A 1 205 ? -1.899 -9.902 -11.416 1.00 26.17 205 TRP A O 1
ATOM 1661 N N . ILE A 1 206 ? -1.324 -11.397 -9.830 1.00 28.16 206 ILE A N 1
ATOM 1662 C CA . ILE A 1 206 ? 0.020 -11.049 -9.337 1.00 28.16 206 ILE A CA 1
ATOM 1663 C C . ILE A 1 206 ? 0.526 -9.637 -9.684 1.00 28.16 206 ILE A C 1
ATOM 1665 O O . ILE A 1 206 ? 1.062 -9.393 -10.760 1.00 28.16 206 ILE A O 1
ATOM 1669 N N . SER A 1 207 ? 0.516 -8.757 -8.681 1.00 26.14 207 SER A N 1
ATOM 1670 C CA . SER A 1 207 ? 1.425 -7.609 -8.629 1.00 26.14 207 SER A CA 1
ATOM 1671 C C . SER A 1 207 ? 2.870 -8.094 -8.446 1.00 26.14 207 SER A C 1
ATOM 1673 O O . SER A 1 207 ? 3.140 -8.881 -7.533 1.00 26.14 207 SER A O 1
ATOM 1675 N N . VAL A 1 208 ? 3.791 -7.594 -9.273 1.00 29.62 208 VAL A N 1
ATOM 1676 C CA . VAL A 1 208 ? 5.240 -7.577 -8.996 1.00 29.62 208 VAL A CA 1
ATOM 1677 C C . VAL A 1 208 ? 5.654 -6.148 -8.682 1.00 29.62 208 VAL A C 1
ATOM 1679 O O . VAL A 1 208 ? 5.207 -5.244 -9.419 1.00 29.62 208 VAL A O 1
#

pLDDT: mean 73.38, std 18.79, range [25.8, 92.44]

Foldseek 3Di:
DDDDDDDPPDPDDPDDLVQFDPDDDDDDGFHPPDCPRVVRDGDDDDDADPLVVVLCVCPDPNSVLCVVQVVLLCQLAAQWDKDFDWDPPPPPDPDPDDGDTDDDIDTDHDDCDDDVPDQQGRNVLLAPPVVCSLVSSQVVPPDDDDPSNGDDSVVNVSVVVSCCVPPPVSVVSNVVNVVCVVPVPDDDDDDDDDDPPDDPPPDDDDDD

Radius of gyration: 20.46 Å; Cα contacts (8 Å, |Δi|>4): 172; chains: 1; bounding box: 49×38×63 Å

Nearest PDB structures (foldseek):
  2nsb-assembly1_A  TM=2.243E-01  e=6.987E+00  Thermotoga maritima

Solvent-accessible surface area (backbone atoms only — not comparable to full-atom values): 13766 Å² total; per-residue (Å²): 134,84,73,74,87,81,78,81,75,80,80,71,85,82,78,52,82,84,63,35,54,90,83,63,99,71,97,61,87,55,31,78,88,52,42,78,73,66,76,48,83,76,78,79,83,79,79,70,58,70,76,62,52,53,36,76,63,55,80,50,72,67,14,42,52,42,62,76,41,41,72,56,55,55,55,57,69,25,57,51,46,82,44,63,47,71,51,72,82,77,69,77,62,96,61,82,85,66,88,43,78,46,85,76,72,46,77,44,74,75,67,69,59,57,59,93,95,49,79,60,57,41,48,10,48,59,37,48,66,65,90,49,31,68,61,52,50,46,53,75,69,72,72,80,96,47,83,92,70,60,72,58,63,71,59,50,49,52,52,48,56,51,37,62,73,71,34,69,65,50,47,53,38,41,52,53,28,56,47,41,75,75,40,78,84,65,90,80,79,94,72,89,87,76,83,83,86,60,79,90,83,78,82,86,79,81,90,130

Mean predicted aligned error: 12.84 Å

Sequence (208 aa):
MSLPKHLDHGDQDVLWRNESTRGKEKGNTDYSLCCAYGTVQLPDLKKAPPTYERMFQNMDSKSKHFMKNIRRYNSVFSFTSMGGKIDSSINRGNAPYIFRLGGQNYHSIGSLLPAKGSEPKFSQLYIYDTENEISNRQRCFGGEKDQSTSIDSDIIEDIKVMLDSNNVLVRSYRMVRDTFLKNPEVDMQLRLIGRREQDGRTYCWISV